Protein AF-A0A976JQA0-F1 (afdb_monomer_lite)

Sequence (255 aa):
MSTFRVNIDFEYELYDSSWSFEGATFRKMCQELEWLYLFMGEDGTSLSSDVNYSQMYLDFVSDISKKQIDKVLLSRNAIPWWGNSFNDEEKKWNSKLTSFEISSKLGLLPAGSRIINSSQELDQYFQEGMVLKPPFEFSGRGFKKSKDGKVDFPVILEPWENRTLDFGIRYDYQTKNLSIIENFNDRKGQFRGGRLRPDLLDDLDQNILQKIVEEYRLLGITDSLQLDCYQTQRGIRYLVEANHRKTMGDFIKYM

Structure (mmCIF, N/CA/C/O backbone):
data_AF-A0A976JQA0-F1
#
_entry.id   AF-A0A976JQA0-F1
#
loop_
_atom_site.group_PDB
_atom_site.id
_atom_site.type_symbol
_atom_site.label_atom_id
_atom_site.label_alt_id
_atom_site.label_comp_id
_atom_site.label_asym_id
_atom_site.label_entity_id
_atom_site.label_seq_id
_atom_site.pdbx_PDB_ins_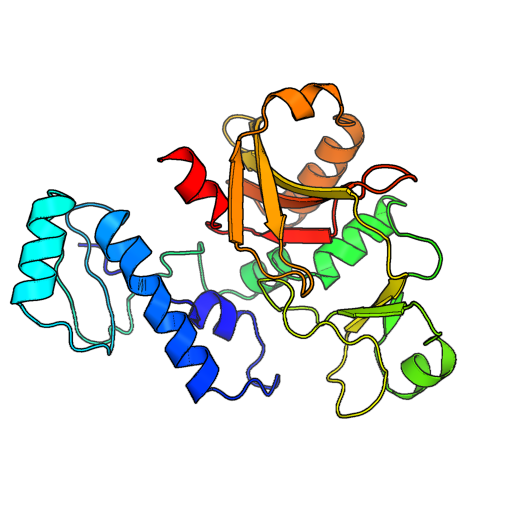code
_atom_site.Cartn_x
_atom_site.Cartn_y
_atom_site.Cartn_z
_atom_site.occupancy
_atom_site.B_iso_or_equiv
_atom_site.auth_seq_id
_atom_site.auth_comp_id
_atom_site.auth_asym_id
_atom_site.auth_atom_id
_atom_site.pdbx_PDB_model_num
ATOM 1 N N . MET A 1 1 ? 22.261 7.979 -19.615 1.00 64.62 1 MET A N 1
ATOM 2 C CA . MET A 1 1 ? 21.890 6.589 -19.292 1.00 64.62 1 MET A CA 1
ATOM 3 C C . MET A 1 1 ? 21.358 6.593 -17.875 1.00 64.62 1 MET A C 1
ATOM 5 O O . MET A 1 1 ? 22.056 7.096 -16.999 1.00 64.62 1 MET A O 1
ATOM 9 N N . SER A 1 2 ? 20.119 6.158 -17.663 1.00 74.25 2 SER A N 1
ATOM 10 C CA . SER A 1 2 ? 19.540 6.110 -16.319 1.00 74.25 2 SER A CA 1
ATOM 11 C C . SER A 1 2 ? 20.121 4.920 -15.564 1.00 74.25 2 SER A C 1
ATOM 13 O O . SER A 1 2 ? 20.163 3.803 -16.078 1.00 74.25 2 SER A O 1
ATOM 15 N N . THR A 1 3 ? 20.600 5.165 -14.349 1.00 77.25 3 THR A N 1
ATOM 16 C CA . THR A 1 3 ? 21.037 4.112 -13.433 1.00 77.25 3 THR A CA 1
ATOM 17 C C . THR A 1 3 ? 19.950 3.914 -12.397 1.00 77.25 3 THR A C 1
ATOM 19 O O . THR A 1 3 ? 19.646 4.822 -11.621 1.00 77.25 3 THR A O 1
ATOM 22 N N . PHE A 1 4 ? 19.381 2.722 -12.377 1.00 80.62 4 PHE A N 1
ATOM 23 C CA . PHE A 1 4 ? 18.391 2.337 -11.399 1.00 80.62 4 PHE A CA 1
ATOM 24 C C . PHE A 1 4 ? 19.051 1.598 -10.258 1.00 80.62 4 PHE A C 1
ATOM 26 O O . PHE A 1 4 ? 19.917 0.743 -10.439 1.00 80.62 4 PHE A O 1
ATOM 33 N N . ARG A 1 5 ? 18.587 1.892 -9.055 1.00 75.75 5 ARG A N 1
ATOM 34 C CA . ARG A 1 5 ? 18.758 0.980 -7.941 1.00 75.75 5 ARG A CA 1
ATOM 35 C C . ARG A 1 5 ? 17.450 0.236 -7.805 1.00 75.75 5 ARG A C 1
ATOM 37 O O . ARG A 1 5 ? 16.393 0.857 -7.650 1.00 75.75 5 ARG A O 1
ATOM 44 N N . VAL A 1 6 ? 17.510 -1.091 -7.825 1.00 69.38 6 VAL A N 1
ATOM 45 C CA . VAL A 1 6 ? 16.389 -1.919 -7.367 1.00 69.38 6 VAL A CA 1
ATOM 46 C C . VAL A 1 6 ? 16.411 -1.839 -5.858 1.00 69.38 6 VAL A C 1
ATOM 48 O O . VAL A 1 6 ? 16.849 -2.727 -5.139 1.00 69.38 6 VAL A O 1
ATOM 51 N N . ASN A 1 7 ? 16.045 -0.658 -5.385 1.00 59.22 7 ASN A N 1
ATOM 52 C CA . ASN A 1 7 ? 16.061 -0.350 -3.991 1.00 59.22 7 ASN A CA 1
ATOM 53 C C . ASN A 1 7 ? 14.775 -0.926 -3.431 1.00 59.22 7 ASN A C 1
ATOM 55 O O . ASN A 1 7 ? 13.726 -0.297 -3.514 1.00 59.22 7 ASN A O 1
ATOM 59 N N . ILE A 1 8 ? 14.855 -2.111 -2.841 1.00 53.78 8 ILE A N 1
ATOM 60 C CA . ILE A 1 8 ? 13.977 -2.389 -1.704 1.00 53.78 8 ILE A CA 1
ATOM 61 C C . ILE A 1 8 ? 14.544 -1.685 -0.457 1.00 53.78 8 ILE A C 1
ATOM 63 O O . ILE A 1 8 ? 13.875 -1.649 0.567 1.00 53.78 8 ILE A O 1
ATOM 67 N N . ASP A 1 9 ? 15.659 -0.931 -0.565 1.00 48.84 9 ASP A N 1
ATOM 68 C CA . ASP A 1 9 ? 15.820 0.209 0.337 1.00 48.84 9 ASP A CA 1
ATOM 69 C C . ASP A 1 9 ? 14.768 1.306 0.077 1.00 48.84 9 ASP A C 1
ATOM 71 O O . ASP A 1 9 ? 14.679 2.203 0.877 1.00 48.84 9 ASP A O 1
ATOM 75 N N . PHE A 1 10 ? 13.910 1.272 -0.956 1.00 59.44 10 PHE A N 1
ATOM 76 C CA . PHE A 1 10 ? 12.711 2.131 -0.943 1.00 59.44 10 PHE A CA 1
ATOM 77 C C . PHE A 1 10 ? 11.830 1.771 0.245 1.00 59.44 10 PHE A C 1
ATOM 79 O O . PHE A 1 10 ? 11.506 2.632 1.041 1.00 59.44 10 PHE A O 1
ATOM 86 N N . GLU A 1 11 ? 11.540 0.481 0.408 1.00 61.31 11 GLU A N 1
ATOM 87 C CA . GLU A 1 11 ? 10.914 -0.049 1.610 1.00 61.31 11 GLU A CA 1
ATOM 88 C C . GLU A 1 11 ? 11.777 0.326 2.824 1.00 61.31 11 GLU A C 1
ATOM 90 O O . GLU A 1 11 ? 11.282 1.072 3.652 1.00 61.31 11 GLU A O 1
ATOM 95 N N . TYR A 1 12 ? 13.069 -0.046 2.893 1.00 60.94 12 TYR A N 1
ATOM 96 C CA . TYR A 1 12 ? 13.967 0.325 4.015 1.00 60.94 12 TYR A CA 1
ATOM 97 C C . TYR A 1 12 ? 13.937 1.819 4.387 1.00 60.94 12 TYR A C 1
ATOM 99 O O . TYR A 1 12 ? 13.928 2.130 5.563 1.00 60.94 12 TYR A O 1
ATOM 107 N N . GLU A 1 13 ? 13.929 2.721 3.406 1.00 64.00 13 GLU A N 1
ATOM 108 C CA . GLU A 1 13 ? 13.916 4.178 3.570 1.00 64.00 13 GLU A CA 1
ATOM 109 C C . GLU A 1 13 ? 12.513 4.690 3.930 1.00 64.00 13 GLU A C 1
ATOM 111 O O . GLU A 1 13 ? 12.411 5.704 4.620 1.00 64.00 13 GLU A O 1
ATOM 116 N N . LEU A 1 14 ? 11.428 4.005 3.527 1.00 61.25 14 LEU A N 1
ATOM 117 C CA . LEU A 1 14 ? 10.089 4.229 4.092 1.00 61.25 14 LEU A CA 1
ATOM 118 C C . LEU A 1 14 ? 10.101 3.942 5.602 1.00 61.25 14 LEU A C 1
ATOM 120 O O . LEU A 1 14 ? 9.479 4.689 6.359 1.00 61.25 14 LEU A O 1
ATOM 124 N N . TYR A 1 15 ? 10.818 2.902 6.051 1.00 63.53 15 TYR A N 1
ATOM 125 C CA . TYR A 1 15 ? 11.023 2.660 7.479 1.00 63.53 15 TYR A CA 1
ATOM 126 C C . TYR A 1 15 ? 11.997 3.701 8.030 1.00 63.53 15 TYR A C 1
ATOM 128 O O . TYR A 1 15 ? 13.130 3.862 7.583 1.00 63.53 15 TYR A O 1
ATOM 136 N N . ASP A 1 16 ? 11.568 4.429 9.052 1.00 55.41 16 ASP A N 1
ATOM 137 C CA . ASP A 1 16 ? 12.525 5.166 9.859 1.00 55.41 16 ASP A CA 1
ATOM 138 C C . ASP A 1 16 ? 13.539 4.164 10.440 1.00 55.41 16 ASP A C 1
ATOM 140 O O . ASP A 1 16 ? 13.159 3.111 10.956 1.00 55.41 16 ASP A O 1
ATOM 144 N N . SER A 1 17 ? 14.829 4.490 10.346 1.00 49.84 17 SER A N 1
ATOM 145 C CA . SER A 1 17 ? 15.981 3.690 10.803 1.00 49.84 17 SER A CA 1
ATOM 146 C C . SER A 1 17 ? 15.892 3.176 12.255 1.00 49.84 17 SER A C 1
ATOM 148 O O . SER A 1 17 ? 16.697 2.346 12.680 1.00 49.84 17 SER A O 1
ATOM 150 N N . SER A 1 18 ? 14.914 3.673 13.016 1.00 48.53 18 SER A N 1
ATOM 151 C CA . SER A 1 18 ? 14.538 3.282 14.372 1.00 48.53 18 SER A CA 1
ATOM 152 C C . SER A 1 18 ? 13.760 1.955 14.464 1.00 48.53 18 SER A C 1
ATOM 154 O O . SER A 1 18 ? 13.749 1.334 15.532 1.00 48.53 18 SER A O 1
ATOM 156 N N . TRP A 1 19 ? 13.152 1.479 13.371 1.00 52.34 19 TRP A N 1
ATOM 157 C CA . TRP A 1 19 ? 12.408 0.217 13.335 1.00 52.34 19 TRP A CA 1
ATOM 158 C C . TRP A 1 19 ? 13.364 -0.963 13.137 1.00 52.34 19 TRP A C 1
ATOM 160 O O . TRP A 1 19 ? 13.968 -1.158 12.084 1.00 52.34 19 TRP A O 1
ATOM 170 N N . SER A 1 20 ? 13.530 -1.753 14.198 1.00 45.16 20 SER A N 1
ATOM 171 C CA . SER A 1 20 ? 14.551 -2.793 14.339 1.00 45.16 20 SER A CA 1
ATOM 172 C C . SER A 1 20 ? 14.237 -4.065 13.545 1.00 45.16 20 SER A C 1
ATOM 174 O O . SER A 1 20 ? 14.083 -5.140 14.129 1.00 45.16 20 SER A O 1
ATOM 176 N N . PHE A 1 21 ? 14.131 -3.973 12.222 1.00 51.44 21 PHE A N 1
ATOM 177 C CA . PHE A 1 21 ? 14.204 -5.164 11.386 1.00 51.44 21 PHE A CA 1
ATOM 178 C C . PHE A 1 21 ? 15.679 -5.531 11.200 1.00 51.44 21 PHE A C 1
ATOM 180 O O . PHE A 1 21 ? 16.494 -4.695 10.818 1.00 51.44 21 PHE A O 1
ATOM 187 N N . GLU A 1 22 ? 16.046 -6.774 11.517 1.00 54.72 22 GLU A N 1
ATOM 188 C CA . GLU A 1 22 ? 17.423 -7.272 11.431 1.00 54.72 22 GLU A CA 1
ATOM 189 C C . GLU A 1 22 ? 17.989 -7.060 10.013 1.00 54.72 22 GLU A C 1
ATOM 191 O O . GLU A 1 22 ? 17.672 -7.792 9.069 1.00 54.72 22 GLU A O 1
ATOM 196 N N . GLY A 1 23 ? 18.820 -6.023 9.860 1.00 58.22 23 GLY A N 1
ATOM 197 C CA . GLY A 1 23 ? 19.172 -5.442 8.560 1.00 58.22 23 GLY A CA 1
ATOM 198 C C . GLY A 1 23 ? 19.858 -6.393 7.575 1.00 58.22 23 GLY A C 1
ATOM 199 O O . GLY A 1 23 ? 19.794 -6.168 6.371 1.00 58.22 23 GLY A O 1
ATOM 200 N N . ALA A 1 24 ? 20.468 -7.486 8.043 1.00 61.12 24 ALA A N 1
ATOM 201 C CA . ALA A 1 24 ? 21.117 -8.467 7.173 1.00 61.12 24 ALA A CA 1
ATOM 202 C C . ALA A 1 24 ? 20.113 -9.403 6.473 1.00 61.12 24 ALA A C 1
ATOM 204 O O . ALA A 1 24 ? 20.192 -9.602 5.260 1.00 61.12 24 ALA A O 1
ATOM 205 N N . THR A 1 25 ? 19.145 -9.953 7.213 1.00 64.25 25 THR A N 1
ATOM 206 C CA . THR A 1 25 ? 18.116 -10.851 6.659 1.00 64.25 25 THR A CA 1
ATOM 207 C C . THR A 1 25 ? 17.189 -10.088 5.718 1.00 64.25 25 THR A C 1
ATOM 209 O O . THR A 1 25 ? 16.852 -10.588 4.645 1.00 64.25 25 THR A O 1
ATOM 212 N N . PHE A 1 26 ? 16.828 -8.855 6.092 1.00 63.06 26 PHE A N 1
ATOM 213 C CA . PHE A 1 26 ? 16.058 -7.946 5.246 1.00 63.06 26 PHE A CA 1
ATOM 214 C C . PHE A 1 26 ? 16.772 -7.680 3.922 1.00 63.06 26 PHE A C 1
ATOM 216 O O . PHE A 1 26 ? 16.237 -8.008 2.867 1.00 63.06 26 PHE A O 1
ATOM 223 N N . ARG A 1 27 ? 18.026 -7.209 3.979 1.00 64.25 27 ARG A N 1
ATOM 224 C CA . ARG A 1 27 ? 18.837 -6.913 2.791 1.00 64.25 27 ARG A CA 1
ATOM 225 C C . ARG A 1 27 ? 18.978 -8.113 1.854 1.00 64.25 27 ARG A C 1
ATOM 227 O O . ARG A 1 27 ? 18.904 -7.941 0.642 1.00 64.25 27 ARG A O 1
ATOM 234 N N . LYS A 1 28 ? 19.124 -9.328 2.391 1.00 69.38 28 LYS A N 1
ATOM 235 C CA . LYS A 1 28 ? 19.214 -10.543 1.571 1.00 69.38 28 LYS A CA 1
ATOM 236 C C . LYS A 1 28 ? 17.924 -10.818 0.788 1.00 69.38 28 LYS A C 1
ATOM 238 O O . LYS A 1 28 ? 17.988 -11.063 -0.410 1.00 69.38 28 LYS A O 1
ATOM 243 N N . MET A 1 29 ? 16.759 -10.733 1.432 1.00 66.62 29 MET A N 1
ATOM 244 C CA . MET A 1 29 ? 15.471 -10.895 0.735 1.00 66.62 29 MET A CA 1
ATOM 245 C C . MET A 1 29 ? 15.235 -9.787 -0.297 1.00 66.62 29 MET A C 1
ATOM 247 O O . MET A 1 29 ? 14.620 -10.021 -1.331 1.00 66.62 29 MET A O 1
ATOM 251 N N . CYS A 1 30 ? 15.734 -8.581 -0.025 1.00 64.69 30 CYS A N 1
ATOM 252 C CA . CYS A 1 30 ? 15.674 -7.460 -0.955 1.00 64.69 30 CYS A CA 1
ATOM 253 C C . CYS A 1 30 ? 16.477 -7.733 -2.237 1.00 64.69 30 CYS A C 1
ATOM 255 O O . CYS A 1 30 ? 15.980 -7.508 -3.339 1.00 64.69 30 CYS A O 1
ATOM 257 N N . GLN A 1 31 ? 17.692 -8.269 -2.096 1.00 69.88 31 GLN A N 1
ATOM 258 C CA . GLN A 1 31 ? 18.537 -8.674 -3.224 1.00 69.88 31 GLN A CA 1
ATOM 259 C C . GLN A 1 31 ? 17.896 -9.804 -4.048 1.00 69.88 31 GLN A C 1
ATOM 261 O O . GLN A 1 31 ? 18.022 -9.827 -5.270 1.00 69.88 31 GLN A O 1
ATOM 266 N N . GLU A 1 32 ? 17.139 -10.704 -3.410 1.00 73.44 32 GLU A N 1
ATOM 267 C CA . GLU A 1 32 ? 16.406 -11.785 -4.089 1.00 73.44 32 GLU A CA 1
ATOM 268 C C . GLU A 1 32 ? 15.304 -11.296 -5.044 1.00 73.44 32 GLU A C 1
ATOM 270 O O . GLU A 1 32 ? 14.736 -12.119 -5.751 1.00 73.44 32 GLU A O 1
ATOM 275 N N . LEU A 1 33 ? 14.990 -9.997 -5.109 1.00 78.38 33 LEU A N 1
ATOM 276 C CA . LEU A 1 33 ? 14.028 -9.434 -6.067 1.00 78.38 33 LEU A CA 1
ATOM 277 C C . LEU A 1 33 ? 14.685 -8.644 -7.207 1.00 78.38 33 LEU A C 1
ATOM 279 O O . LEU A 1 33 ? 13.986 -8.194 -8.114 1.00 78.38 33 LEU A O 1
ATOM 283 N N . GLU A 1 34 ? 16.015 -8.525 -7.231 1.00 82.50 34 GLU A N 1
ATOM 284 C CA . GLU A 1 34 ? 16.739 -7.880 -8.335 1.00 82.50 34 GLU A CA 1
ATOM 285 C C . GLU A 1 34 ? 16.515 -8.581 -9.680 1.00 82.50 34 GLU A C 1
ATOM 287 O O . GLU A 1 34 ? 16.541 -7.925 -10.722 1.00 82.50 34 GLU A O 1
ATOM 292 N N . TRP A 1 35 ? 16.212 -9.886 -9.680 1.00 82.69 35 TRP A N 1
ATOM 293 C CA . TRP A 1 35 ? 15.867 -10.598 -10.912 1.00 82.69 35 TRP A CA 1
ATOM 294 C C . TRP A 1 35 ? 14.662 -9.969 -11.622 1.00 82.69 35 TRP A C 1
ATOM 296 O O . TRP A 1 35 ? 14.656 -9.924 -12.846 1.00 82.69 35 TRP A O 1
ATOM 306 N N . LEU A 1 36 ? 13.683 -9.404 -10.902 1.00 84.62 36 LEU A N 1
ATOM 307 C CA . LEU A 1 36 ? 12.537 -8.740 -11.535 1.00 84.62 36 LEU A CA 1
ATOM 308 C C . LEU A 1 36 ? 12.995 -7.594 -12.441 1.00 84.62 36 LEU A C 1
ATOM 310 O O . LEU A 1 36 ? 12.506 -7.471 -13.558 1.00 84.62 36 LEU A O 1
ATOM 314 N N . TYR A 1 37 ? 13.966 -6.795 -12.000 1.00 85.69 37 TYR A N 1
ATOM 315 C CA . TYR A 1 37 ? 14.557 -5.744 -12.830 1.00 85.69 37 TYR A CA 1
ATOM 316 C C . TYR A 1 37 ? 15.372 -6.314 -13.977 1.00 85.69 37 TYR A C 1
ATOM 318 O O . TYR A 1 37 ? 15.280 -5.831 -15.097 1.00 85.69 37 TYR A O 1
ATOM 326 N N . LEU A 1 38 ? 16.146 -7.361 -13.715 1.00 85.12 38 LEU A N 1
ATOM 327 C CA . LEU A 1 38 ? 16.941 -8.001 -14.752 1.00 85.12 38 LEU A CA 1
ATOM 328 C C . LEU A 1 38 ? 16.059 -8.521 -15.905 1.00 85.12 38 LEU A C 1
ATOM 330 O O . LEU A 1 38 ? 16.441 -8.417 -17.060 1.00 85.12 38 LEU A O 1
ATOM 334 N N . PHE A 1 39 ? 14.847 -9.006 -15.635 1.00 84.31 39 PHE A N 1
ATOM 335 C CA . PHE A 1 39 ? 13.935 -9.440 -16.701 1.00 84.31 39 PHE A CA 1
ATOM 336 C C . PHE A 1 39 ? 13.032 -8.312 -17.234 1.00 84.31 39 PHE A C 1
ATOM 338 O O . PHE A 1 39 ? 12.784 -8.219 -18.440 1.00 84.31 39 PHE A O 1
ATOM 345 N N . MET A 1 40 ? 12.539 -7.428 -16.366 1.00 82.69 40 MET A N 1
ATOM 346 C CA . MET A 1 40 ? 11.460 -6.477 -16.687 1.00 82.69 40 MET A CA 1
ATOM 347 C C . MET A 1 40 ? 11.876 -5.007 -16.670 1.00 82.69 40 MET A C 1
ATOM 349 O O . MET A 1 40 ? 11.073 -4.148 -17.018 1.00 82.69 40 MET A O 1
ATOM 353 N N . GLY A 1 41 ? 13.123 -4.706 -16.321 1.00 81.44 41 GLY A N 1
ATOM 354 C CA . GLY A 1 41 ? 13.700 -3.369 -16.404 1.00 81.44 41 GLY A CA 1
ATOM 355 C C . GLY A 1 41 ? 13.710 -2.830 -17.834 1.00 81.44 41 GLY A C 1
ATOM 356 O O . GLY A 1 41 ? 13.550 -3.569 -18.807 1.00 81.44 41 GLY A O 1
ATOM 357 N N . GLU A 1 42 ? 13.867 -1.521 -17.959 1.00 82.69 42 GLU A N 1
ATOM 358 C CA . GLU A 1 42 ? 13.916 -0.843 -19.254 1.00 82.69 42 GLU A CA 1
ATOM 359 C C . GLU A 1 42 ? 15.241 -1.140 -19.973 1.00 82.69 42 GLU A C 1
ATOM 361 O O . GLU A 1 42 ? 16.295 -1.230 -19.338 1.00 82.69 42 GLU A O 1
ATOM 366 N N . ASP A 1 43 ? 15.196 -1.301 -21.297 1.00 80.75 43 ASP A N 1
ATOM 367 C CA . ASP A 1 43 ? 16.398 -1.542 -22.104 1.00 80.75 43 ASP A CA 1
ATOM 368 C C . ASP A 1 43 ? 17.334 -0.321 -22.096 1.00 80.75 43 ASP A C 1
ATOM 370 O O . ASP A 1 43 ? 16.885 0.826 -22.036 1.00 80.75 43 ASP A O 1
ATOM 374 N N . GLY A 1 44 ? 18.647 -0.560 -22.132 1.00 75.69 44 GLY A N 1
ATOM 375 C CA . GLY A 1 44 ? 19.654 0.506 -22.062 1.00 75.69 44 GLY A CA 1
ATOM 376 C C . GLY A 1 44 ? 19.746 1.199 -20.696 1.00 75.69 44 GLY A C 1
ATOM 377 O O . GLY A 1 44 ? 20.198 2.346 -20.604 1.00 75.69 44 GLY A O 1
ATOM 378 N N . THR A 1 45 ? 19.312 0.525 -19.629 1.00 81.19 45 THR A N 1
ATOM 379 C CA . THR A 1 45 ? 19.389 1.026 -18.251 1.00 81.19 45 THR A CA 1
ATOM 380 C C . THR A 1 45 ? 20.312 0.153 -17.409 1.00 81.19 45 THR A C 1
ATOM 382 O O . THR A 1 45 ? 20.592 -0.991 -17.766 1.00 81.19 45 THR A O 1
ATOM 385 N N . SER A 1 46 ? 20.849 0.708 -16.318 1.00 85.38 46 SER A N 1
ATOM 386 C CA . SER A 1 46 ? 21.847 0.002 -15.505 1.00 85.38 46 SER A CA 1
ATOM 387 C C . SER A 1 46 ? 21.363 -0.315 -14.098 1.00 85.38 46 SER A C 1
ATOM 389 O O . SER A 1 46 ? 20.827 0.566 -13.424 1.00 85.38 46 SER A O 1
ATOM 391 N N . LEU A 1 47 ? 21.662 -1.526 -13.618 1.00 85.88 47 LEU A N 1
ATOM 392 C CA . LEU A 1 47 ? 21.437 -1.925 -12.227 1.00 85.88 47 LEU A CA 1
ATOM 393 C C . LEU A 1 47 ? 22.606 -1.480 -11.343 1.00 85.88 47 LEU A C 1
ATOM 395 O O . LEU A 1 47 ? 23.740 -1.924 -11.527 1.00 85.88 47 LEU A O 1
ATOM 399 N N . SER A 1 48 ? 22.324 -0.665 -10.331 1.00 85.19 48 SER A N 1
ATOM 400 C CA . SER A 1 48 ? 23.250 -0.385 -9.236 1.00 85.19 48 SER A CA 1
ATOM 401 C C . SER A 1 48 ? 23.044 -1.385 -8.099 1.00 85.19 48 SER A C 1
ATOM 403 O O . SER A 1 48 ? 22.029 -1.332 -7.406 1.00 85.19 48 SER A O 1
ATOM 405 N N . SER A 1 49 ? 23.996 -2.301 -7.908 1.00 81.31 49 SER A N 1
ATOM 406 C CA . SER A 1 49 ? 23.905 -3.368 -6.898 1.00 81.31 49 SER A CA 1
ATOM 407 C C . SER A 1 49 ? 25.281 -3.773 -6.357 1.00 81.31 49 SER A C 1
ATOM 409 O O . SER A 1 49 ? 26.293 -3.727 -7.068 1.00 81.31 49 SER A O 1
ATOM 411 N N . ASP A 1 50 ? 25.328 -4.192 -5.092 1.00 77.38 50 ASP A N 1
ATOM 412 C CA . ASP A 1 50 ? 26.498 -4.811 -4.462 1.00 77.38 50 ASP A CA 1
ATOM 413 C C . ASP A 1 50 ? 26.616 -6.318 -4.763 1.00 77.38 50 ASP A C 1
ATOM 415 O O . ASP A 1 50 ? 27.682 -6.900 -4.558 1.00 77.38 50 ASP A O 1
ATOM 419 N N . VAL A 1 51 ? 25.583 -6.942 -5.340 1.00 80.00 51 VAL A N 1
ATOM 420 C CA . VAL A 1 51 ? 25.557 -8.373 -5.681 1.00 80.00 51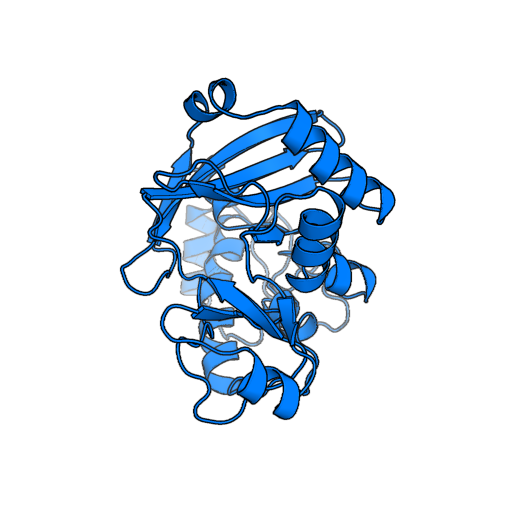 VAL A CA 1
ATOM 421 C C . VAL A 1 51 ? 26.480 -8.674 -6.856 1.00 80.00 51 VAL A C 1
ATOM 423 O O . VAL A 1 51 ? 26.273 -8.192 -7.969 1.00 80.00 51 VAL A O 1
ATOM 426 N N . ASN A 1 52 ? 27.511 -9.493 -6.657 1.00 81.62 52 ASN A N 1
ATOM 427 C CA . ASN A 1 52 ? 28.455 -9.850 -7.717 1.00 81.62 52 ASN A CA 1
ATOM 428 C C . ASN A 1 52 ? 27.916 -10.965 -8.639 1.00 81.62 52 ASN A C 1
ATOM 430 O O . ASN A 1 52 ? 28.267 -12.133 -8.481 1.00 81.62 52 ASN A O 1
ATOM 434 N N . TYR A 1 53 ? 27.051 -10.609 -9.591 1.00 83.94 53 TYR A N 1
ATOM 435 C CA . TYR A 1 53 ? 26.567 -11.535 -10.619 1.00 83.94 53 TYR A CA 1
ATOM 436 C C . TYR A 1 53 ? 27.693 -12.007 -11.547 1.00 83.94 53 TYR A C 1
ATOM 438 O O . TYR A 1 53 ? 28.514 -11.214 -12.001 1.00 83.94 53 TYR A O 1
ATOM 446 N N . SER A 1 54 ? 27.709 -13.303 -11.866 1.00 87.94 54 SER A N 1
ATOM 447 C CA . SER A 1 54 ? 28.638 -13.847 -12.864 1.00 87.94 54 SER A CA 1
ATOM 448 C C . SER A 1 54 ? 28.292 -13.358 -14.275 1.00 87.94 54 SER A C 1
ATOM 450 O O . SER A 1 54 ? 27.109 -13.241 -14.596 1.00 87.94 54 SER A O 1
ATOM 452 N N . GLN A 1 55 ? 29.299 -13.173 -15.136 1.00 87.12 55 GLN A N 1
ATOM 453 C CA . GLN A 1 55 ? 29.078 -12.798 -16.540 1.00 87.12 55 GLN A CA 1
ATOM 454 C C . GLN A 1 55 ? 28.159 -13.795 -17.258 1.00 87.12 55 GLN A C 1
ATOM 456 O O . GLN A 1 55 ? 27.207 -13.384 -17.901 1.00 87.12 55 GLN A O 1
ATOM 461 N N . MET A 1 56 ? 28.353 -15.100 -17.031 1.00 90.44 56 MET A N 1
ATOM 462 C CA . MET A 1 56 ? 27.497 -16.158 -17.584 1.00 90.44 56 MET A CA 1
ATOM 463 C C . MET A 1 56 ? 26.007 -15.957 -17.255 1.00 90.44 56 MET A C 1
ATOM 465 O O . MET A 1 56 ? 25.150 -16.199 -18.098 1.00 90.44 56 MET A O 1
ATOM 469 N N . TYR A 1 57 ? 25.687 -15.521 -16.033 1.00 88.50 57 TYR A N 1
ATOM 470 C CA . TYR A 1 57 ? 24.307 -15.233 -15.638 1.00 88.50 57 TYR A CA 1
ATOM 471 C C . TYR A 1 57 ? 23.766 -13.979 -16.333 1.00 88.50 57 TYR A C 1
ATOM 473 O O . TYR A 1 57 ? 22.635 -13.992 -16.806 1.00 88.50 57 TYR A O 1
ATOM 481 N N . LEU A 1 58 ? 24.568 -12.915 -16.429 1.00 85.56 58 LEU A N 1
ATOM 482 C CA . LEU A 1 58 ? 24.167 -11.689 -17.125 1.00 85.56 58 LEU A CA 1
ATOM 483 C C . LEU A 1 58 ? 23.960 -11.932 -18.625 1.00 85.56 58 LEU A C 1
ATOM 485 O O . LEU A 1 58 ? 22.976 -11.449 -19.181 1.00 85.56 58 LEU A O 1
ATOM 489 N N . ASP A 1 59 ? 24.824 -12.731 -19.254 1.00 87.69 59 ASP A N 1
ATOM 490 C CA . ASP A 1 59 ? 24.697 -13.139 -20.655 1.00 87.69 59 ASP A CA 1
ATOM 491 C C . ASP A 1 59 ? 23.416 -13.958 -20.865 1.00 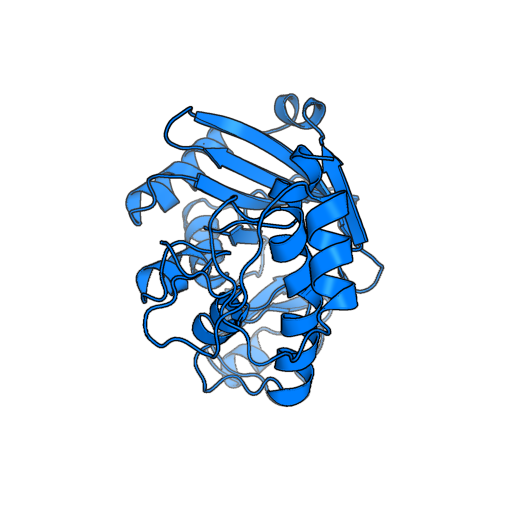87.69 59 ASP A C 1
ATOM 493 O O . ASP A 1 59 ? 22.653 -13.694 -21.791 1.00 87.69 59 ASP A O 1
ATOM 497 N N . PHE A 1 60 ? 23.133 -14.908 -19.966 1.00 89.75 60 PHE A N 1
ATOM 498 C CA . PHE A 1 60 ? 21.905 -15.706 -19.985 1.00 89.75 60 PHE A CA 1
ATOM 499 C C . PHE A 1 60 ? 20.640 -14.843 -19.863 1.00 89.75 60 PHE A C 1
ATOM 501 O O . PHE A 1 60 ? 19.704 -14.995 -20.647 1.00 89.75 60 PHE A O 1
ATOM 508 N N . VAL A 1 61 ? 20.604 -13.914 -18.902 1.00 87.31 61 VAL A N 1
ATOM 509 C CA . VAL A 1 61 ? 19.476 -12.987 -18.739 1.00 87.31 61 VAL A CA 1
ATOM 510 C C . VAL A 1 61 ? 19.342 -12.083 -19.963 1.00 87.31 61 VAL A C 1
ATOM 512 O O . VAL A 1 61 ? 18.225 -11.878 -20.432 1.00 87.31 61 VAL A O 1
ATOM 515 N N . SER A 1 62 ? 20.446 -11.559 -20.498 1.00 86.31 62 SER A N 1
ATOM 516 C CA . SER A 1 62 ? 20.429 -10.702 -21.691 1.00 86.31 62 SER A CA 1
ATOM 517 C C . SER A 1 62 ? 19.891 -11.462 -22.905 1.00 86.31 62 SER A C 1
ATOM 519 O O . SER A 1 62 ? 19.083 -10.926 -23.660 1.00 86.31 62 SER A O 1
ATOM 521 N N . ASP A 1 63 ? 20.247 -12.742 -23.056 1.00 88.94 63 ASP A N 1
ATOM 522 C CA . ASP A 1 63 ? 19.718 -13.587 -24.127 1.00 88.94 63 ASP A CA 1
ATOM 523 C C . ASP A 1 63 ? 18.218 -13.876 -23.967 1.00 88.94 63 ASP A C 1
ATOM 525 O O . ASP A 1 63 ? 17.482 -13.818 -24.950 1.00 88.94 63 ASP A O 1
ATOM 529 N N . ILE A 1 64 ? 17.721 -14.135 -22.754 1.00 89.00 64 ILE A N 1
ATOM 530 C CA . ILE A 1 64 ? 16.286 -14.399 -22.544 1.00 89.00 64 ILE A CA 1
ATOM 531 C C . ILE A 1 64 ? 15.452 -13.122 -22.636 1.00 89.00 64 ILE A C 1
ATOM 533 O O . ILE A 1 64 ? 14.408 -13.110 -23.286 1.00 89.00 64 ILE A O 1
ATOM 537 N N . SER A 1 65 ? 15.895 -12.050 -21.983 1.00 84.94 65 SER A N 1
ATOM 538 C CA . SER A 1 65 ? 15.172 -10.774 -21.945 1.00 84.94 65 SER A CA 1
ATOM 539 C C . SER A 1 65 ? 15.307 -9.974 -23.242 1.00 84.94 65 SER A C 1
ATOM 541 O O . SER A 1 65 ? 14.517 -9.059 -23.465 1.00 84.94 65 SER A O 1
ATOM 543 N N . LYS A 1 66 ? 16.290 -10.320 -24.090 1.00 85.81 66 LYS A N 1
ATOM 544 C CA . LYS A 1 66 ? 16.691 -9.582 -25.299 1.00 85.81 66 LYS A CA 1
ATOM 545 C C . LYS A 1 66 ? 17.062 -8.119 -25.018 1.00 85.81 66 LYS A C 1
ATOM 547 O O . LYS A 1 66 ? 16.920 -7.277 -25.899 1.00 85.81 66 LYS A O 1
ATOM 552 N N . LYS A 1 67 ? 17.538 -7.829 -23.804 1.00 83.00 67 LYS A N 1
ATOM 553 C CA . LYS A 1 67 ? 17.961 -6.496 -23.350 1.00 83.00 67 LYS A CA 1
ATOM 554 C C . LYS A 1 67 ? 19.452 -6.479 -23.082 1.00 83.00 67 LYS A C 1
ATOM 556 O O . LYS A 1 67 ? 20.014 -7.484 -22.644 1.00 83.00 67 LYS A O 1
ATOM 561 N N . GLN A 1 68 ? 20.076 -5.324 -23.284 1.00 77.69 68 GLN A N 1
ATOM 562 C CA . GLN A 1 68 ? 21.425 -5.106 -22.782 1.00 77.69 68 GLN A CA 1
ATOM 563 C C . GLN A 1 68 ? 21.335 -4.622 -21.336 1.00 77.69 68 GLN A C 1
ATOM 565 O O . GLN A 1 68 ? 20.819 -3.538 -21.063 1.00 77.69 68 GLN A O 1
ATOM 570 N N . ILE A 1 69 ? 21.841 -5.432 -20.410 1.00 71.75 69 ILE A N 1
ATOM 571 C CA . ILE A 1 69 ? 21.813 -5.120 -18.984 1.00 71.75 69 ILE A CA 1
ATOM 572 C C . ILE A 1 69 ? 23.237 -4.891 -18.512 1.00 71.75 69 ILE A C 1
ATOM 574 O O . ILE A 1 69 ? 24.010 -5.832 -18.325 1.00 71.75 69 ILE A O 1
ATOM 578 N N . ASP A 1 70 ? 23.552 -3.629 -18.248 1.00 71.62 70 ASP A N 1
ATOM 579 C CA . ASP A 1 70 ? 24.825 -3.262 -17.651 1.00 71.62 70 ASP A CA 1
ATOM 580 C C . ASP A 1 70 ? 24.665 -3.140 -16.134 1.00 71.62 70 ASP A C 1
ATOM 582 O O . ASP A 1 70 ? 23.765 -2.472 -15.616 1.00 71.62 70 ASP A O 1
ATOM 586 N N . LYS A 1 71 ? 25.566 -3.772 -15.385 1.00 71.38 71 LYS A N 1
ATOM 587 C CA . LYS A 1 71 ? 25.660 -3.569 -13.941 1.00 71.38 71 LYS A CA 1
ATOM 588 C C . LYS A 1 71 ? 26.697 -2.489 -13.649 1.00 71.38 71 LYS A C 1
ATOM 590 O O . LYS A 1 71 ? 27.816 -2.543 -14.152 1.00 71.38 71 LYS A O 1
ATOM 595 N N . VAL A 1 72 ? 26.368 -1.575 -12.742 1.00 67.38 72 VAL A N 1
ATOM 596 C CA . VAL A 1 72 ? 27.339 -0.654 -12.142 1.00 67.38 72 VAL A CA 1
ATOM 597 C C . VAL A 1 72 ? 27.491 -0.930 -10.649 1.00 67.38 72 VAL A C 1
ATOM 599 O O . VAL A 1 72 ? 26.566 -1.394 -9.977 1.00 67.38 72 VAL A O 1
ATOM 602 N N . LEU A 1 73 ? 28.679 -0.643 -10.109 1.00 70.88 73 LEU A N 1
ATOM 603 C CA . LEU A 1 73 ? 28.883 -0.607 -8.660 1.00 70.88 73 LEU A CA 1
ATOM 604 C C . LEU A 1 73 ? 27.915 0.397 -8.014 1.00 70.88 73 LEU A C 1
ATOM 606 O O . LEU A 1 73 ? 27.343 1.255 -8.693 1.00 70.88 73 LEU A O 1
ATOM 610 N N . LEU A 1 74 ? 27.723 0.279 -6.697 1.00 71.25 74 LEU A N 1
ATOM 611 C CA . LEU A 1 74 ? 26.838 1.161 -5.932 1.00 71.25 74 LEU A CA 1
ATOM 612 C C . LEU A 1 74 ? 27.068 2.637 -6.299 1.00 71.25 74 LEU A C 1
ATOM 614 O O . LEU A 1 74 ? 28.138 3.199 -6.059 1.00 71.25 74 LEU A O 1
ATOM 618 N N . SER A 1 75 ? 26.046 3.250 -6.891 1.00 73.50 75 SER A N 1
ATOM 619 C CA . SER A 1 75 ? 26.049 4.622 -7.380 1.00 73.50 75 SER A CA 1
ATOM 620 C C . SER A 1 75 ? 25.210 5.482 -6.449 1.00 73.50 75 SER A C 1
ATOM 622 O O . SER A 1 75 ? 24.068 5.149 -6.140 1.00 73.50 75 SER A O 1
ATOM 624 N N . ARG A 1 76 ? 25.764 6.624 -6.030 1.00 68.75 76 ARG A N 1
ATOM 625 C CA . ARG A 1 76 ? 25.047 7.602 -5.195 1.00 68.75 76 ARG A CA 1
ATOM 626 C C . ARG A 1 76 ? 23.939 8.343 -5.948 1.00 68.75 76 ARG A C 1
ATOM 628 O O . ARG A 1 76 ? 23.069 8.913 -5.309 1.00 68.75 76 ARG A O 1
ATOM 635 N N . ASN A 1 77 ? 23.972 8.323 -7.281 1.00 76.62 77 ASN A N 1
ATOM 636 C CA . ASN A 1 77 ? 23.023 9.038 -8.139 1.00 76.62 77 ASN A CA 1
ATOM 637 C C . ASN A 1 77 ? 21.931 8.119 -8.711 1.00 76.62 77 ASN A C 1
ATOM 639 O O . ASN A 1 77 ? 21.222 8.514 -9.633 1.00 76.62 77 ASN A O 1
ATOM 643 N N . ALA A 1 78 ? 21.840 6.875 -8.238 1.00 80.12 78 ALA A N 1
ATOM 644 C CA . ALA A 1 78 ? 20.833 5.943 -8.719 1.00 80.12 78 ALA A CA 1
ATOM 645 C C . ALA A 1 78 ? 19.439 6.316 -8.186 1.00 80.12 78 ALA A C 1
ATOM 647 O O . ALA A 1 78 ? 19.285 6.646 -7.010 1.00 80.12 78 ALA A O 1
ATOM 648 N N . ILE A 1 79 ? 18.427 6.231 -9.047 1.00 83.12 79 ILE A N 1
ATOM 649 C CA . ILE A 1 79 ? 17.021 6.499 -8.701 1.00 83.12 79 ILE A CA 1
ATOM 650 C C . ILE A 1 79 ? 16.290 5.196 -8.323 1.00 83.12 79 ILE A C 1
ATOM 652 O O . ILE A 1 79 ? 16.710 4.120 -8.776 1.00 83.12 79 ILE A O 1
ATOM 656 N N . PRO A 1 80 ? 15.227 5.244 -7.491 1.00 81.62 80 PRO A N 1
ATOM 657 C CA . PRO A 1 80 ? 14.463 4.048 -7.152 1.00 81.62 80 PRO A CA 1
ATOM 658 C C . PRO A 1 80 ? 13.778 3.485 -8.397 1.00 81.62 80 PRO A C 1
ATOM 660 O O . PRO A 1 80 ? 13.128 4.208 -9.141 1.00 81.62 80 PRO A O 1
ATOM 663 N N . TRP A 1 81 ? 13.897 2.176 -8.618 1.00 84.38 81 TRP A N 1
ATOM 664 C CA . TRP A 1 81 ? 13.136 1.519 -9.683 1.00 84.38 81 TRP A CA 1
ATOM 665 C C . TRP A 1 81 ? 11.678 1.246 -9.289 1.00 84.38 81 TRP A C 1
ATOM 667 O O . TRP A 1 81 ? 10.777 1.336 -10.124 1.00 84.38 81 TRP A O 1
ATOM 677 N N . TRP A 1 82 ? 11.440 0.908 -8.016 1.00 82.88 82 TRP A N 1
ATOM 678 C CA . TRP A 1 82 ? 10.114 0.544 -7.509 1.00 82.88 82 TRP A CA 1
ATOM 679 C C . TRP A 1 82 ? 9.196 1.753 -7.316 1.00 82.88 82 TRP A C 1
ATOM 681 O O . TRP A 1 82 ? 8.046 1.695 -7.737 1.00 82.88 82 TRP A O 1
ATOM 691 N N . GLY A 1 83 ? 9.684 2.827 -6.697 1.00 83.31 83 GLY A N 1
ATOM 692 C CA . GLY A 1 83 ? 8.916 4.050 -6.433 1.00 83.31 83 GLY A CA 1
ATOM 693 C C . GLY A 1 83 ? 9.428 5.256 -7.214 1.00 83.31 83 GLY A C 1
ATOM 694 O O . GLY A 1 83 ? 10.317 5.123 -8.052 1.00 83.31 83 GLY A O 1
ATOM 695 N N . ASN A 1 84 ? 8.871 6.429 -6.917 1.00 80.75 84 ASN A N 1
ATOM 696 C CA . ASN A 1 84 ? 9.160 7.661 -7.654 1.00 80.75 84 ASN A CA 1
ATOM 697 C C . ASN A 1 84 ? 10.300 8.486 -7.032 1.00 80.75 84 ASN A C 1
ATOM 699 O O . ASN A 1 84 ? 11.070 9.123 -7.751 1.00 80.75 84 ASN A O 1
ATOM 703 N N . SER A 1 85 ? 10.444 8.476 -5.703 1.00 80.38 85 SER A N 1
ATOM 704 C CA . SER A 1 85 ? 11.502 9.208 -4.991 1.00 80.38 85 SER A CA 1
ATOM 705 C C . SER A 1 85 ? 11.815 8.590 -3.617 1.00 80.38 85 SER A C 1
ATOM 707 O O . SER A 1 85 ? 11.274 7.546 -3.277 1.00 80.38 85 SER A O 1
ATOM 709 N N . PHE A 1 86 ? 12.697 9.211 -2.826 1.00 73.31 86 PHE A N 1
ATOM 710 C CA . PHE A 1 86 ? 12.949 8.848 -1.418 1.00 73.31 86 PHE A CA 1
ATOM 711 C C . PHE A 1 86 ? 12.544 9.975 -0.447 1.00 73.31 86 PHE A C 1
ATOM 713 O O . PHE A 1 86 ? 13.128 10.109 0.626 1.00 73.31 86 PHE A O 1
ATOM 720 N N . ASN A 1 87 ? 11.612 10.849 -0.841 1.00 82.62 87 ASN A N 1
ATOM 721 C CA . ASN A 1 87 ? 11.222 12.001 -0.026 1.00 82.62 87 ASN A CA 1
ATOM 722 C C . ASN A 1 87 ? 10.178 11.635 1.053 1.00 82.62 87 ASN A C 1
ATOM 724 O O . ASN A 1 87 ? 9.579 10.560 1.034 1.00 82.62 87 ASN A O 1
ATOM 728 N N . ASP A 1 88 ? 9.942 12.544 2.001 1.00 84.25 88 ASP A N 1
ATOM 729 C CA . ASP A 1 88 ? 8.978 12.324 3.090 1.00 84.25 88 ASP A CA 1
ATOM 730 C C . ASP A 1 88 ? 7.521 12.232 2.605 1.00 84.25 88 ASP A C 1
ATOM 732 O O . ASP A 1 88 ? 6.687 11.601 3.258 1.00 84.25 88 ASP A O 1
ATOM 736 N N . GLU A 1 89 ? 7.200 12.830 1.455 1.00 89.50 89 GLU A N 1
ATOM 737 C CA . GLU A 1 89 ? 5.871 12.718 0.844 1.00 89.50 89 GLU A CA 1
ATOM 738 C C . GLU A 1 89 ? 5.593 11.277 0.422 1.00 89.50 89 GLU A C 1
ATOM 740 O O . GLU A 1 89 ? 4.544 10.727 0.742 1.00 89.50 89 GLU A O 1
ATOM 745 N N . GLU A 1 90 ? 6.576 10.627 -0.192 1.00 87.12 90 GLU A N 1
ATOM 746 C CA . GLU A 1 90 ? 6.515 9.230 -0.587 1.00 87.12 90 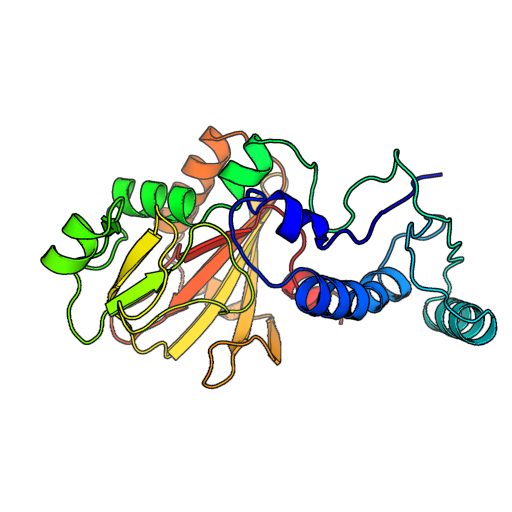GLU A CA 1
ATOM 747 C C . GLU A 1 90 ? 6.339 8.308 0.630 1.00 87.12 90 GLU A C 1
ATOM 749 O O . GLU A 1 90 ? 5.528 7.376 0.594 1.00 87.12 90 GLU A O 1
ATOM 754 N N . LYS A 1 91 ? 7.010 8.623 1.751 1.00 86.62 91 LYS A N 1
ATOM 755 C CA . LYS A 1 91 ? 6.783 7.940 3.038 1.00 86.62 91 LYS A CA 1
ATOM 756 C C . LYS A 1 91 ? 5.347 8.087 3.503 1.00 86.62 91 LYS A C 1
ATOM 758 O O . LYS A 1 91 ? 4.698 7.104 3.852 1.00 86.62 91 LYS A O 1
ATOM 763 N N . LYS A 1 92 ? 4.824 9.308 3.472 1.00 91.00 92 LYS A N 1
ATOM 764 C CA . LYS A 1 92 ? 3.442 9.591 3.854 1.00 91.00 92 LYS A CA 1
ATOM 765 C C . LYS A 1 92 ? 2.450 8.829 2.970 1.00 91.00 92 LYS A C 1
ATOM 767 O O . LYS A 1 92 ? 1.566 8.156 3.490 1.00 91.00 92 LYS A O 1
ATOM 772 N N . TRP A 1 93 ? 2.608 8.877 1.650 1.00 92.25 93 TRP A N 1
ATOM 773 C CA . TRP A 1 93 ? 1.681 8.254 0.701 1.00 92.25 93 TRP A CA 1
ATOM 774 C C . TRP A 1 93 ? 1.598 6.730 0.837 1.00 92.25 93 TRP A C 1
ATOM 776 O O . TRP A 1 93 ? 0.508 6.175 0.709 1.00 92.25 93 TRP A O 1
ATOM 786 N N . ASN A 1 94 ? 2.713 6.067 1.155 1.00 91.62 94 ASN A N 1
ATOM 787 C CA . ASN A 1 94 ? 2.773 4.613 1.342 1.00 91.62 94 ASN A CA 1
ATOM 788 C C . ASN A 1 94 ? 2.518 4.168 2.802 1.00 91.62 94 ASN A C 1
ATOM 790 O O . ASN A 1 94 ? 2.630 2.984 3.121 1.00 91.62 94 ASN A O 1
ATOM 794 N N . SER A 1 95 ? 2.185 5.087 3.716 1.00 91.81 95 SER A N 1
ATOM 795 C CA . SER A 1 95 ? 1.940 4.750 5.121 1.00 91.81 95 SER A CA 1
ATOM 796 C C . SER A 1 95 ? 0.549 4.145 5.339 1.00 91.81 95 SER A C 1
ATOM 798 O O . SER A 1 95 ? -0.484 4.699 4.934 1.00 91.81 95 SER A O 1
ATOM 800 N N . LYS A 1 96 ? 0.486 3.049 6.105 1.00 93.56 96 LYS A N 1
ATOM 801 C CA . LYS A 1 96 ? -0.786 2.501 6.600 1.00 93.56 96 LYS A CA 1
ATOM 802 C C . LYS A 1 96 ? -1.509 3.483 7.517 1.00 93.56 96 LYS A C 1
ATOM 804 O O . LYS A 1 96 ? -2.733 3.450 7.563 1.00 93.56 96 LYS A O 1
ATOM 809 N N . LEU A 1 97 ? -0.792 4.373 8.214 1.00 95.12 97 LEU A N 1
ATOM 810 C CA . LEU A 1 97 ? -1.422 5.415 9.034 1.00 95.12 97 LEU A CA 1
ATOM 811 C C . LEU A 1 97 ? -2.201 6.399 8.166 1.00 95.12 97 LEU A C 1
ATOM 813 O O . LEU A 1 97 ? -3.353 6.684 8.465 1.00 95.12 97 LEU A O 1
ATOM 817 N N . THR A 1 98 ? -1.632 6.839 7.044 1.00 96.81 98 THR A N 1
ATOM 818 C CA . THR A 1 98 ? -2.345 7.701 6.089 1.00 96.81 98 THR A CA 1
ATOM 819 C C . THR A 1 98 ? -3.566 6.991 5.506 1.00 96.81 98 THR A C 1
ATOM 821 O O . THR A 1 98 ? -4.655 7.560 5.457 1.00 96.81 98 THR A O 1
ATOM 824 N N . SER A 1 99 ? -3.428 5.707 5.166 1.00 97.62 99 SER A N 1
ATOM 825 C CA . SER A 1 99 ? -4.553 4.875 4.709 1.00 97.62 99 SER A CA 1
ATOM 826 C C . SER A 1 99 ? -5.654 4.754 5.777 1.00 97.62 99 SER A C 1
ATOM 828 O O . SER A 1 99 ? -6.853 4.797 5.479 1.00 97.62 99 SER A O 1
ATOM 830 N N . PHE A 1 100 ? -5.253 4.633 7.044 1.00 97.81 100 PHE A N 1
ATOM 831 C CA . PHE A 1 100 ? -6.141 4.570 8.198 1.00 97.81 100 PHE A CA 1
ATOM 832 C C . PHE A 1 100 ? -6.873 5.894 8.435 1.00 97.81 100 PHE A C 1
ATOM 834 O O . PHE A 1 100 ? -8.086 5.892 8.631 1.00 97.81 100 PHE A O 1
ATOM 841 N N . GLU A 1 101 ? -6.167 7.021 8.388 1.00 98.06 101 GLU A N 1
ATOM 842 C CA . GLU A 1 101 ? -6.728 8.365 8.552 1.00 98.06 101 GLU A CA 1
ATOM 843 C C . GLU A 1 101 ? -7.765 8.675 7.468 1.00 98.06 101 GLU A C 1
ATOM 845 O O . GLU A 1 101 ? -8.875 9.109 7.786 1.00 98.06 101 GLU A O 1
ATOM 850 N N . ILE A 1 102 ? -7.450 8.369 6.204 1.00 98.44 102 ILE A N 1
ATOM 851 C CA . ILE A 1 102 ? -8.389 8.499 5.081 1.00 98.44 102 ILE A CA 1
ATOM 852 C C . ILE A 1 102 ? -9.610 7.602 5.305 1.00 98.44 102 ILE A C 1
ATOM 854 O O . ILE A 1 102 ? -10.749 8.060 5.207 1.00 98.44 102 ILE A O 1
ATOM 858 N N . SER A 1 103 ? -9.398 6.337 5.679 1.00 98.12 103 SER A N 1
ATOM 859 C CA . SER A 1 103 ? -10.501 5.420 5.989 1.00 98.12 103 SER A CA 1
ATOM 860 C C . SER A 1 103 ? -11.378 5.931 7.136 1.00 98.12 103 SER A C 1
ATOM 862 O O . SER A 1 103 ? -12.598 5.804 7.074 1.00 98.12 103 SER A O 1
ATOM 864 N N . SER A 1 104 ? -10.774 6.516 8.173 1.00 97.81 104 SER A N 1
ATOM 865 C CA . SER A 1 104 ? -11.471 7.095 9.325 1.00 97.81 104 SER A CA 1
ATOM 866 C C . SER A 1 104 ? -12.355 8.261 8.900 1.00 97.81 104 SER A C 1
ATOM 868 O O . SER A 1 104 ? -13.554 8.269 9.180 1.00 97.81 104 SER A O 1
ATOM 870 N N . LYS A 1 105 ? -11.784 9.202 8.135 1.00 98.00 105 LYS A N 1
ATOM 871 C CA . LYS A 1 105 ? -12.486 10.369 7.585 1.00 98.00 105 LYS A CA 1
ATOM 872 C C . LYS A 1 105 ? -13.700 9.968 6.747 1.00 98.00 105 LYS A C 1
ATOM 874 O O . LYS A 1 105 ? -14.732 10.631 6.803 1.00 98.00 105 LYS A O 1
ATOM 879 N N . LEU A 1 106 ? -13.580 8.884 5.983 1.00 98.00 106 LEU A N 1
ATOM 880 C CA . LEU A 1 106 ? -14.639 8.375 5.111 1.00 98.00 106 LEU A CA 1
ATOM 881 C C . LEU A 1 106 ? -15.621 7.421 5.814 1.00 98.00 106 LEU A C 1
ATOM 883 O O . LEU A 1 106 ? -16.561 6.954 5.174 1.00 98.00 106 LEU A O 1
ATOM 887 N N . GLY A 1 107 ? -15.430 7.122 7.104 1.00 97.25 107 GLY A N 1
ATOM 888 C CA . GLY A 1 107 ? -16.292 6.200 7.852 1.00 97.25 107 GLY A CA 1
ATOM 889 C C . GLY A 1 107 ? -16.171 4.737 7.408 1.00 97.25 107 GLY A C 1
ATOM 890 O O . GLY A 1 107 ? -17.135 3.985 7.508 1.00 97.25 107 GLY A O 1
ATOM 891 N N . LEU A 1 108 ? -15.003 4.333 6.898 1.00 96.56 108 LEU A N 1
ATOM 892 C CA . LEU A 1 108 ? -14.732 2.999 6.340 1.00 96.56 108 LEU A CA 1
ATOM 893 C C . LEU A 1 108 ? -14.017 2.052 7.319 1.00 96.56 108 LEU A C 1
ATOM 895 O O . LEU A 1 108 ? -13.711 0.911 6.965 1.00 96.56 108 LEU A O 1
ATOM 899 N N . LEU A 1 109 ? -13.692 2.520 8.527 1.00 96.00 109 LEU A N 1
ATOM 900 C CA . LEU A 1 109 ? -13.020 1.705 9.538 1.00 96.00 109 LEU A CA 1
ATOM 901 C C . LEU A 1 109 ? -13.984 0.703 10.200 1.00 96.00 109 LEU A C 1
ATOM 903 O O . LEU A 1 109 ? -15.109 1.070 10.543 1.00 96.00 109 LEU A O 1
ATOM 907 N N . PRO A 1 110 ? -13.535 -0.533 10.480 1.00 93.56 110 PRO A N 1
ATOM 908 C CA . PRO A 1 110 ? -14.215 -1.441 11.380 1.00 93.56 110 PRO A CA 1
ATOM 909 C C . PRO A 1 110 ? -14.383 -0.817 12.762 1.00 93.56 110 PRO A C 1
ATOM 911 O O . PRO A 1 110 ? -13.546 -0.045 13.239 1.00 93.56 110 PRO A O 1
ATOM 914 N N . ALA A 1 111 ? -15.452 -1.208 13.450 1.00 93.12 111 ALA A N 1
ATOM 915 C CA . ALA A 1 111 ? -15.654 -0.807 14.832 1.00 93.12 111 ALA A CA 1
ATOM 916 C C . ALA A 1 111 ? -14.469 -1.255 15.709 1.00 93.12 111 ALA A C 1
ATOM 918 O O . ALA A 1 111 ? -14.011 -2.394 15.627 1.00 93.12 111 ALA A O 1
ATOM 919 N N . GLY A 1 112 ? -13.983 -0.349 16.561 1.00 92.94 112 GLY A N 1
ATOM 920 C CA . GLY A 1 112 ? -12.867 -0.604 17.477 1.00 92.94 112 GLY A CA 1
ATOM 921 C C . GLY A 1 112 ? -11.478 -0.287 16.914 1.00 92.94 112 GLY A C 1
ATOM 922 O O . GLY A 1 112 ? -10.549 -0.132 17.710 1.00 92.94 112 GLY A O 1
ATOM 923 N N . SER A 1 113 ? -11.346 -0.111 15.594 1.00 96.88 113 SER A N 1
ATOM 924 C CA . SER A 1 113 ? -10.096 0.301 14.948 1.00 96.88 113 SER A CA 1
ATOM 925 C C . SER A 1 113 ? -9.572 1.634 15.498 1.00 96.88 113 SER A C 1
ATOM 927 O O . SER A 1 113 ? -10.339 2.586 15.656 1.00 96.88 113 SER A O 1
ATOM 929 N N . ARG A 1 114 ? -8.265 1.726 15.777 1.00 97.50 114 ARG A N 1
ATOM 930 C CA . ARG A 1 114 ? -7.608 2.952 16.276 1.00 97.50 114 ARG A CA 1
ATOM 931 C C . ARG A 1 114 ? -6.102 2.968 16.035 1.00 97.50 114 ARG A C 1
ATOM 933 O O . ARG A 1 114 ? -5.483 1.918 15.892 1.00 97.50 114 ARG A O 1
ATOM 940 N N . ILE A 1 115 ? -5.518 4.161 16.074 1.00 97.75 115 ILE A N 1
ATOM 941 C CA . ILE A 1 115 ? -4.070 4.341 16.213 1.00 97.75 115 ILE A CA 1
ATOM 942 C C . ILE A 1 115 ? -3.733 4.293 17.706 1.00 97.75 115 ILE A C 1
ATOM 944 O O . ILE A 1 115 ? -4.403 4.935 18.513 1.00 97.75 115 ILE A O 1
ATOM 948 N N . ILE A 1 116 ? -2.718 3.510 18.052 1.00 97.50 116 ILE A N 1
ATOM 949 C CA . ILE A 1 116 ? -2.155 3.367 19.390 1.00 97.50 116 ILE A CA 1
ATOM 950 C C . ILE A 1 116 ? -0.795 4.058 19.401 1.00 97.50 116 ILE A C 1
ATOM 952 O O . ILE A 1 116 ? 0.092 3.701 18.623 1.00 97.50 116 ILE A O 1
ATOM 956 N N . ASN A 1 117 ? -0.623 5.022 20.300 1.00 96.12 117 ASN A N 1
ATOM 957 C CA . ASN A 1 117 ? 0.579 5.854 20.387 1.00 96.12 117 ASN A CA 1
ATOM 958 C C . ASN A 1 117 ? 1.492 5.480 21.560 1.00 96.12 117 ASN A C 1
ATOM 960 O O . ASN A 1 117 ? 2.595 6.009 21.677 1.00 96.12 117 ASN A O 1
ATOM 964 N N . SER A 1 118 ? 1.042 4.600 22.457 1.00 95.94 118 SER A N 1
ATOM 965 C CA . SER A 1 118 ? 1.806 4.228 23.646 1.00 95.94 118 SER A CA 1
ATOM 966 C C . SER A 1 118 ? 1.464 2.834 24.167 1.00 95.94 118 SER A C 1
ATOM 968 O O . SER A 1 118 ? 0.396 2.284 23.894 1.00 95.94 118 SER A O 1
ATOM 970 N N . SER A 1 119 ? 2.352 2.292 25.005 1.00 94.75 119 SER A N 1
ATOM 971 C CA . SER A 1 119 ? 2.112 1.026 25.712 1.00 94.75 119 SER A CA 1
ATOM 972 C C . SER A 1 119 ? 0.886 1.088 26.625 1.00 94.75 119 SER A C 1
ATOM 974 O O . SER A 1 119 ? 0.190 0.092 26.775 1.00 94.75 119 SER A O 1
ATOM 976 N N . GLN A 1 120 ? 0.597 2.252 27.213 1.00 95.81 120 GLN A N 1
ATOM 977 C CA . GLN A 1 120 ? -0.552 2.437 28.105 1.00 95.81 120 GLN A CA 1
ATOM 978 C C . GLN A 1 120 ? -1.872 2.321 27.335 1.00 95.81 120 GLN A C 1
ATOM 980 O O . GLN A 1 120 ? -2.781 1.613 27.762 1.00 95.81 120 GLN A O 1
ATOM 985 N N . GLU A 1 121 ? -1.959 2.966 26.168 1.00 96.94 121 GLU A N 1
ATOM 986 C CA . GLU A 1 121 ? -3.108 2.817 25.269 1.00 96.94 121 GLU A CA 1
ATOM 987 C C . GLU A 1 121 ? -3.243 1.374 24.776 1.00 96.94 121 GLU A C 1
ATOM 989 O O . GLU A 1 121 ? -4.354 0.847 24.702 1.00 96.94 121 GLU A O 1
ATOM 994 N N . LEU A 1 122 ? -2.118 0.718 24.467 1.00 95.50 122 LEU A N 1
ATOM 995 C CA . LEU A 1 122 ? -2.124 -0.679 24.051 1.00 95.50 122 LEU A CA 1
ATOM 996 C C . LEU A 1 122 ? -2.737 -1.576 25.132 1.00 95.50 122 LEU A C 1
ATOM 998 O O . LEU A 1 122 ? -3.621 -2.373 24.832 1.00 95.50 122 LEU A O 1
ATOM 1002 N N . ASP A 1 123 ? -2.319 -1.418 26.387 1.00 94.62 123 ASP A N 1
ATOM 1003 C CA . ASP A 1 123 ? -2.856 -2.192 27.508 1.00 94.62 123 ASP A CA 1
ATOM 1004 C C . ASP A 1 123 ? -4.342 -1.933 27.759 1.00 94.62 123 ASP A C 1
ATOM 1006 O O . ASP A 1 123 ? -5.065 -2.852 28.144 1.00 94.62 123 ASP A O 1
ATOM 1010 N N . GLN A 1 124 ? -4.803 -0.706 27.516 1.00 96.31 124 GLN A N 1
ATOM 1011 C CA . GLN A 1 124 ? -6.198 -0.323 27.702 1.00 96.31 124 GLN A CA 1
ATOM 1012 C C . GLN A 1 124 ? -7.123 -0.895 26.619 1.00 96.31 124 GLN A C 1
ATOM 1014 O O . GLN A 1 124 ? -8.259 -1.266 26.916 1.00 96.31 124 GLN A O 1
ATOM 1019 N N . TYR A 1 125 ? -6.677 -0.908 25.361 1.00 96.00 125 TYR A N 1
ATOM 1020 C CA . TYR A 1 125 ? -7.560 -1.168 24.220 1.00 96.00 125 TYR A CA 1
ATOM 1021 C C . TYR A 1 125 ? -7.354 -2.519 23.549 1.00 96.00 125 TYR A C 1
ATOM 1023 O O . TYR A 1 125 ? -8.253 -2.967 22.839 1.00 96.00 125 TYR A O 1
ATOM 1031 N N . PHE A 1 126 ? -6.206 -3.169 23.740 1.00 95.50 126 PHE A N 1
ATOM 1032 C CA . PHE A 1 126 ? -5.955 -4.466 23.130 1.00 95.50 126 PHE A CA 1
ATOM 1033 C C . PHE A 1 126 ? -6.885 -5.534 23.713 1.00 95.50 126 PHE A C 1
ATOM 1035 O O . PHE A 1 126 ? -6.958 -5.728 24.926 1.00 95.50 126 PHE A O 1
ATOM 1042 N N . GLN A 1 127 ? -7.562 -6.260 22.830 1.00 94.00 127 GLN A N 1
ATOM 1043 C CA . GLN A 1 127 ? -8.435 -7.378 23.172 1.00 94.00 127 GLN A CA 1
ATOM 1044 C C . GLN A 1 127 ? -8.090 -8.596 22.312 1.00 94.00 127 GLN A C 1
ATOM 1046 O O . GLN A 1 127 ? -7.481 -8.478 21.244 1.00 94.00 127 GLN A O 1
ATOM 1051 N N . GLU A 1 128 ? -8.488 -9.781 22.776 1.00 91.19 128 GLU A N 1
ATOM 1052 C CA . GLU A 1 128 ? -8.370 -10.998 21.976 1.00 91.19 128 GLU A CA 1
ATOM 1053 C C . GLU A 1 128 ? -9.135 -10.842 20.652 1.00 91.19 128 GLU A C 1
ATOM 1055 O O . GLU A 1 128 ? -10.225 -10.272 20.603 1.00 91.19 128 GLU A O 1
ATOM 1060 N N . GLY A 1 129 ? -8.540 -11.323 19.559 1.00 91.12 129 GLY A N 1
ATOM 1061 C CA . GLY A 1 129 ? -9.096 -11.149 18.218 1.00 91.12 129 GLY A CA 1
ATOM 1062 C C . GLY A 1 129 ? -8.756 -9.810 17.559 1.00 91.12 129 GLY A C 1
ATOM 1063 O O . GLY A 1 129 ? -9.302 -9.525 16.499 1.00 91.12 129 GLY A O 1
ATOM 1064 N N . MET A 1 130 ? -7.852 -9.005 18.126 1.00 94.25 130 MET A N 1
ATOM 1065 C CA . MET A 1 130 ? -7.292 -7.822 17.462 1.00 94.25 130 MET A CA 1
ATOM 1066 C C . MET A 1 130 ? -5.900 -8.087 16.873 1.00 94.25 130 MET A C 1
ATOM 1068 O O . MET A 1 130 ? -5.211 -9.047 17.224 1.00 94.25 130 MET A O 1
ATOM 1072 N N . VAL A 1 131 ? -5.481 -7.222 15.953 1.00 92.50 131 VAL A N 1
ATOM 1073 C CA . VAL A 1 131 ? -4.167 -7.249 15.312 1.00 92.50 131 VAL A CA 1
ATOM 1074 C C . VAL A 1 131 ? -3.513 -5.873 15.370 1.00 92.50 131 VAL A C 1
ATOM 1076 O O . VAL A 1 131 ? -4.165 -4.857 15.134 1.00 92.50 131 VAL A O 1
ATOM 1079 N N . LEU A 1 132 ? -2.215 -5.865 15.666 1.00 92.44 132 LEU A N 1
ATOM 1080 C CA . LEU A 1 132 ? -1.342 -4.701 15.588 1.00 92.44 132 LEU A CA 1
ATOM 1081 C C . LEU A 1 132 ? -0.655 -4.676 14.229 1.00 92.44 132 LEU A C 1
ATOM 1083 O O . LEU A 1 132 ? -0.072 -5.681 13.813 1.00 92.44 132 LEU A O 1
ATOM 1087 N N . LYS A 1 133 ? -0.712 -3.530 13.557 1.00 90.44 133 LYS A N 1
ATOM 1088 C CA . LYS A 1 133 ? -0.080 -3.293 12.261 1.00 90.44 133 LYS A CA 1
ATOM 1089 C C . LYS A 1 133 ? 0.836 -2.076 12.365 1.00 90.44 133 LYS A C 1
ATOM 1091 O O . LYS A 1 133 ? 0.344 -1.000 12.716 1.00 90.44 133 LYS A O 1
ATOM 1096 N N . PRO A 1 134 ? 2.136 -2.208 12.084 1.00 88.38 134 PRO A N 1
ATOM 1097 C CA . PRO A 1 134 ? 3.010 -1.048 12.047 1.00 88.38 134 PRO A CA 1
ATOM 1098 C C . PRO A 1 134 ? 2.710 -0.169 10.822 1.00 88.38 134 PRO A C 1
ATOM 1100 O O . PRO A 1 134 ? 2.074 -0.640 9.879 1.00 88.38 134 PRO A O 1
ATOM 1103 N N . PRO A 1 135 ? 3.127 1.109 10.818 1.00 87.12 135 PRO A N 1
ATOM 1104 C CA . PRO A 1 135 ? 2.819 2.057 9.740 1.00 87.12 135 PRO A CA 1
ATOM 1105 C C . PRO A 1 135 ? 3.386 1.639 8.384 1.00 87.12 135 PRO A C 1
ATOM 1107 O O . PRO A 1 135 ? 2.767 1.856 7.343 1.00 87.12 135 PRO A O 1
ATOM 1110 N N . PHE A 1 136 ? 4.553 1.015 8.423 1.00 81.19 136 PHE A N 1
ATOM 1111 C CA . PHE A 1 136 ? 5.294 0.517 7.283 1.00 81.19 136 PHE A CA 1
ATOM 1112 C C . PHE A 1 136 ? 5.493 -0.973 7.527 1.00 81.19 136 PHE A C 1
ATOM 1114 O O . PHE A 1 136 ? 5.784 -1.346 8.659 1.00 81.19 136 PHE A O 1
ATOM 1121 N N . GLU A 1 137 ? 5.281 -1.804 6.504 1.00 73.50 137 GLU A N 1
ATOM 1122 C CA . GLU A 1 137 ? 5.647 -3.233 6.401 1.00 73.50 137 GLU A CA 1
ATOM 1123 C C . GLU A 1 137 ? 5.004 -3.817 5.138 1.00 73.50 137 GLU A C 1
ATOM 1125 O O . GLU A 1 137 ? 3.920 -3.382 4.753 1.00 73.50 137 GLU A O 1
ATOM 1130 N N . PHE A 1 138 ? 5.613 -4.823 4.507 1.00 69.62 138 PHE A N 1
ATOM 1131 C CA . PHE A 1 138 ? 5.076 -5.437 3.285 1.00 69.62 138 PHE A CA 1
ATOM 1132 C C . PHE A 1 138 ? 4.801 -6.941 3.428 1.00 69.62 138 PHE A C 1
ATOM 1134 O O . PHE A 1 138 ? 5.301 -7.622 4.329 1.00 69.62 138 PHE A O 1
ATOM 1141 N N . SER A 1 139 ? 4.004 -7.482 2.498 1.00 61.12 139 SER A N 1
ATOM 1142 C CA . SER A 1 139 ? 3.714 -8.922 2.348 1.00 61.12 139 SER A CA 1
ATOM 1143 C C . SER A 1 139 ? 3.206 -9.614 3.618 1.00 61.12 139 SER A C 1
ATOM 1145 O O . SER A 1 139 ? 3.604 -10.741 3.927 1.00 61.12 139 SER A O 1
ATOM 1147 N N . GLY A 1 140 ? 2.357 -8.921 4.378 1.00 59.88 140 GLY A N 1
ATOM 1148 C CA . GLY A 1 140 ? 1.724 -9.460 5.583 1.00 59.88 140 GLY A CA 1
ATOM 1149 C C . GLY A 1 140 ? 2.682 -9.762 6.737 1.00 59.88 140 GLY A C 1
ATOM 1150 O O . GLY A 1 140 ? 2.318 -10.478 7.671 1.00 59.88 140 GLY A O 1
ATOM 1151 N N . ARG A 1 141 ? 3.917 -9.254 6.671 1.00 65.50 141 ARG A N 1
ATOM 1152 C CA . ARG A 1 141 ? 4.905 -9.386 7.745 1.00 65.50 141 ARG A CA 1
ATOM 1153 C C . ARG A 1 141 ? 4.604 -8.403 8.878 1.00 65.50 141 ARG A C 1
ATOM 1155 O O . ARG A 1 141 ? 3.791 -7.507 8.701 1.00 65.50 141 ARG A O 1
ATOM 1162 N N . GLY A 1 142 ? 5.174 -8.720 10.045 1.00 68.25 142 GLY A N 1
ATOM 1163 C CA . GLY A 1 142 ? 5.158 -7.975 11.316 1.00 68.25 142 GLY A CA 1
ATOM 1164 C C . GLY A 1 142 ? 3.804 -7.582 11.921 1.00 68.25 142 GLY A C 1
ATOM 1165 O O . GLY A 1 142 ? 3.766 -6.993 13.002 1.00 68.25 142 GLY A O 1
ATOM 1166 N N . PHE A 1 143 ? 2.690 -8.065 11.363 1.00 76.12 143 PHE A N 1
ATOM 1167 C CA . PHE A 1 143 ? 1.426 -8.122 12.091 1.00 76.12 143 PHE A CA 1
ATOM 1168 C C . PHE A 1 143 ? 1.562 -8.947 13.375 1.00 76.12 143 PHE A C 1
ATOM 1170 O O . PHE A 1 143 ? 1.948 -10.120 13.344 1.00 76.12 143 PHE A O 1
ATOM 1177 N N . LYS A 1 144 ? 1.178 -8.359 14.511 1.00 80.44 144 LYS A N 1
ATOM 1178 C CA . LYS A 1 144 ? 1.176 -9.049 15.808 1.00 80.44 144 LYS A CA 1
ATOM 1179 C C . LYS A 1 144 ? -0.251 -9.280 16.284 1.00 80.44 144 LYS A C 1
ATOM 1181 O O . LYS A 1 144 ? -1.050 -8.354 16.350 1.00 80.44 144 LYS A O 1
ATOM 1186 N N . LYS A 1 145 ? -0.560 -10.529 16.639 1.00 82.69 145 LYS A N 1
ATOM 1187 C CA . LYS A 1 145 ? -1.825 -10.932 17.290 1.00 82.69 145 LYS A CA 1
ATOM 1188 C C . LYS A 1 145 ? -1.716 -10.988 18.816 1.00 82.69 145 LYS A C 1
ATOM 1190 O O . LYS A 1 145 ? -2.621 -11.470 19.482 1.00 82.69 145 LYS A O 1
ATOM 1195 N N . SER A 1 146 ? -0.584 -10.545 19.354 1.00 82.50 146 SER A N 1
ATOM 1196 C CA . SER A 1 146 ? -0.341 -10.393 20.784 1.00 82.50 146 SER A CA 1
ATOM 1197 C C . SER A 1 146 ? 0.302 -9.030 21.028 1.00 82.50 146 SER A C 1
ATOM 1199 O O . SER A 1 146 ? 0.988 -8.499 20.149 1.00 82.50 146 SER A O 1
ATOM 1201 N N . LYS A 1 147 ? 0.083 -8.491 22.228 1.00 84.00 147 LYS A N 1
ATOM 1202 C CA . LYS A 1 147 ? 0.797 -7.325 22.755 1.00 84.00 147 LYS A CA 1
ATOM 1203 C C . LYS A 1 147 ? 2.161 -7.675 23.367 1.00 84.00 147 LYS A C 1
ATOM 1205 O O . LYS A 1 147 ? 2.882 -6.773 23.775 1.00 84.00 147 LYS A O 1
ATOM 1210 N N . ASP A 1 148 ? 2.510 -8.960 23.442 1.00 84.12 148 ASP A N 1
ATOM 1211 C CA . ASP A 1 148 ? 3.770 -9.413 24.029 1.00 84.12 148 ASP A CA 1
ATOM 1212 C C . ASP A 1 148 ? 4.987 -8.977 23.195 1.00 84.12 148 ASP A C 1
ATOM 1214 O O . ASP A 1 148 ? 4.997 -9.034 21.959 1.00 84.12 148 ASP A O 1
ATOM 1218 N N . GLY A 1 149 ? 6.061 -8.607 23.895 1.00 81.88 149 GLY A N 1
ATOM 1219 C CA . GLY A 1 149 ? 7.330 -8.192 23.302 1.00 81.88 149 GLY A CA 1
ATOM 1220 C C . GLY A 1 149 ? 7.403 -6.699 22.970 1.00 81.88 149 GLY A C 1
ATOM 1221 O O . GLY A 1 149 ? 6.553 -5.901 23.354 1.00 81.88 149 GLY A O 1
ATOM 1222 N N . LYS A 1 150 ? 8.469 -6.300 22.268 1.00 83.69 150 LYS A N 1
ATOM 1223 C CA . LYS A 1 150 ? 8.697 -4.898 21.894 1.00 83.69 150 LYS A CA 1
ATOM 1224 C C . LYS A 1 150 ? 7.696 -4.465 20.819 1.00 83.69 150 LYS A C 1
ATOM 1226 O O . LYS A 1 150 ? 7.634 -5.090 19.759 1.00 83.69 150 LYS A O 1
ATOM 1231 N N . VAL A 1 151 ? 6.940 -3.401 21.071 1.00 86.62 151 VAL A N 1
ATOM 1232 C CA . VAL A 1 151 ? 6.087 -2.726 20.083 1.00 86.62 151 VAL A CA 1
ATOM 1233 C C . VAL A 1 151 ? 6.646 -1.325 19.887 1.00 86.62 151 VAL A C 1
ATOM 1235 O O . VAL A 1 151 ? 6.759 -0.568 20.848 1.00 86.62 151 VAL A O 1
ATOM 1238 N N . ASP A 1 152 ? 7.033 -1.009 18.657 1.00 85.75 152 ASP A N 1
ATOM 1239 C CA . ASP A 1 152 ? 7.438 0.339 18.277 1.00 85.75 152 ASP A CA 1
ATOM 1240 C C . ASP A 1 152 ? 6.167 1.122 17.914 1.00 85.75 152 ASP A C 1
ATOM 1242 O O . ASP A 1 152 ? 5.315 0.606 17.199 1.00 85.75 152 ASP A O 1
ATOM 1246 N N . PHE A 1 153 ? 5.989 2.320 18.469 1.00 89.50 153 PHE A N 1
ATOM 1247 C CA . PHE A 1 153 ? 4.791 3.148 18.277 1.00 89.50 153 PHE A CA 1
ATOM 1248 C C . PHE A 1 153 ? 5.075 4.301 17.299 1.00 89.50 153 PHE A C 1
ATOM 1250 O O . PHE A 1 153 ? 6.221 4.747 17.219 1.00 89.50 153 PHE A O 1
ATOM 1257 N N . PRO A 1 154 ? 4.057 4.839 16.601 1.00 93.31 154 PRO A N 1
ATOM 1258 C CA . PRO A 1 154 ? 2.644 4.439 16.634 1.00 93.31 154 PRO A CA 1
ATOM 1259 C C . PRO A 1 154 ? 2.351 3.144 15.857 1.00 93.31 154 PRO A C 1
ATOM 1261 O O . PRO A 1 154 ? 3.057 2.802 14.913 1.00 93.31 154 PRO A O 1
ATOM 1264 N N . VAL A 1 155 ? 1.268 2.448 16.223 1.00 93.81 155 VAL A N 1
ATOM 1265 C CA . VAL A 1 155 ? 0.739 1.271 15.501 1.00 93.81 155 VAL A CA 1
ATOM 1266 C C . VAL A 1 155 ? -0.764 1.370 15.305 1.00 93.81 155 VAL A C 1
ATOM 1268 O O . VAL A 1 155 ? -1.463 2.033 16.065 1.00 93.81 155 VAL A O 1
ATOM 1271 N N . ILE A 1 156 ? -1.287 0.663 14.312 1.00 95.62 156 ILE A N 1
ATOM 1272 C CA . ILE A 1 156 ? -2.724 0.521 14.098 1.00 95.62 156 ILE A CA 1
ATOM 1273 C C . ILE A 1 156 ? -3.203 -0.734 14.821 1.00 95.62 156 ILE A C 1
ATOM 1275 O O . ILE A 1 156 ? -2.656 -1.816 14.623 1.00 95.62 156 ILE A O 1
ATOM 1279 N N . LEU A 1 157 ? -4.255 -0.596 15.618 1.00 96.38 157 LEU A N 1
ATOM 1280 C CA . LEU A 1 157 ? -4.991 -1.688 16.236 1.00 96.38 157 LEU A CA 1
ATOM 1281 C C . LEU A 1 157 ? -6.324 -1.861 15.502 1.00 96.38 157 LEU A C 1
ATOM 1283 O O . LEU A 1 157 ? -7.120 -0.927 15.457 1.00 96.38 157 LEU A O 1
ATOM 1287 N N . GLU A 1 158 ? -6.585 -3.045 14.949 1.00 95.25 158 GLU A N 1
ATOM 1288 C CA . GLU A 1 158 ? -7.840 -3.369 14.250 1.00 95.25 158 GLU A CA 1
ATOM 1289 C C . GLU A 1 158 ? -8.368 -4.751 14.657 1.00 95.25 158 GLU A C 1
ATOM 1291 O O . GLU A 1 158 ? -7.575 -5.603 15.065 1.00 95.25 158 GLU A O 1
ATOM 1296 N N . PRO A 1 159 ? -9.676 -5.030 14.521 1.00 93.88 159 PRO A N 1
ATOM 1297 C CA . PRO A 1 159 ? -10.176 -6.394 14.635 1.00 93.88 159 PRO A CA 1
ATOM 1298 C C . PRO A 1 159 ? -9.575 -7.301 13.548 1.00 93.88 159 PRO A C 1
ATOM 1300 O O . PRO A 1 159 ? -9.373 -6.902 12.399 1.00 93.88 159 PRO A O 1
ATOM 1303 N N . TRP A 1 160 ? -9.303 -8.551 13.911 1.00 91.19 160 TRP A N 1
ATOM 1304 C CA . TRP A 1 160 ? -8.938 -9.599 12.971 1.00 91.19 160 TRP A CA 1
ATOM 1305 C C . TRP A 1 160 ? -10.191 -10.100 12.254 1.00 91.19 160 TRP A C 1
ATOM 1307 O O . TRP A 1 160 ? -11.070 -10.713 12.861 1.00 91.19 160 TRP A O 1
ATOM 1317 N N . GLU A 1 161 ? -10.260 -9.870 10.946 1.00 90.56 161 GLU A N 1
ATOM 1318 C CA . GLU A 1 161 ? -11.387 -10.301 10.123 1.00 90.56 161 GLU A CA 1
ATOM 1319 C C . GLU A 1 161 ? -11.042 -11.532 9.276 1.00 90.56 161 GLU A C 1
ATOM 1321 O O . GLU A 1 161 ? -9.931 -11.674 8.758 1.00 90.56 161 GLU A O 1
ATOM 1326 N N . ASN A 1 162 ? -12.021 -12.425 9.112 1.00 89.88 162 ASN A N 1
ATOM 1327 C CA . ASN A 1 162 ? -11.903 -13.588 8.237 1.00 89.88 162 ASN A CA 1
ATOM 1328 C C . ASN A 1 162 ? -12.110 -13.156 6.784 1.00 89.88 162 ASN A C 1
ATOM 1330 O O . ASN A 1 162 ? -13.241 -12.965 6.329 1.00 89.88 162 ASN A O 1
ATOM 1334 N N . ARG A 1 163 ? -10.995 -12.989 6.076 1.00 91.50 163 ARG A N 1
ATOM 1335 C CA . ARG A 1 163 ? -10.965 -12.582 4.672 1.00 91.50 163 ARG A CA 1
ATOM 1336 C C . ARG A 1 163 ? -11.313 -13.759 3.770 1.00 91.50 163 ARG A C 1
ATOM 1338 O O . ARG A 1 163 ? -10.804 -14.861 3.962 1.00 91.50 163 ARG A O 1
ATOM 1345 N N . THR A 1 164 ? -12.176 -13.516 2.794 1.00 93.44 164 THR A N 1
ATOM 1346 C CA . THR A 1 164 ? -12.558 -14.489 1.760 1.00 93.44 164 THR A CA 1
ATOM 1347 C C . THR A 1 164 ? -11.856 -14.225 0.433 1.00 93.44 164 THR A C 1
ATOM 1349 O O . THR A 1 164 ? -11.772 -15.127 -0.393 1.00 93.44 164 THR A O 1
ATOM 1352 N N . LEU A 1 165 ? -11.362 -13.001 0.232 1.00 94.31 165 LEU A N 1
ATOM 1353 C CA . LEU A 1 165 ? -10.644 -12.557 -0.958 1.00 94.31 165 LEU A CA 1
ATOM 1354 C C . LEU A 1 165 ? -9.728 -11.393 -0.569 1.00 94.31 165 LEU A C 1
ATOM 1356 O O . LEU A 1 165 ? -10.185 -10.472 0.104 1.00 94.31 165 LEU A O 1
ATOM 1360 N N . ASP A 1 166 ? -8.474 -11.406 -1.007 1.00 94.69 166 ASP A N 1
ATOM 1361 C CA . ASP A 1 166 ? -7.584 -10.242 -0.971 1.00 94.69 166 ASP A CA 1
ATOM 1362 C C . ASP A 1 166 ? -7.344 -9.786 -2.415 1.00 94.69 166 ASP A C 1
ATOM 1364 O O . ASP A 1 166 ? -7.157 -10.615 -3.308 1.00 94.69 166 ASP A O 1
ATOM 1368 N N . PHE A 1 167 ? -7.353 -8.480 -2.668 1.00 95.69 167 PHE A N 1
ATOM 1369 C CA . PHE A 1 167 ? -7.147 -7.944 -4.011 1.00 95.69 167 PHE A CA 1
ATOM 1370 C C . PHE A 1 167 ? -6.595 -6.520 -3.975 1.00 95.69 167 PHE A C 1
ATOM 1372 O O . PHE A 1 167 ? -6.870 -5.763 -3.052 1.00 95.69 167 PHE A O 1
ATOM 1379 N N . GLY A 1 168 ? -5.804 -6.159 -4.980 1.00 95.75 168 GLY A N 1
ATOM 1380 C CA . GLY A 1 168 ? -5.329 -4.801 -5.207 1.00 95.75 168 GLY A CA 1
ATOM 1381 C C . GLY A 1 168 ? -6.116 -4.131 -6.328 1.00 95.75 168 GLY A C 1
ATOM 1382 O O . GLY A 1 168 ? -6.345 -4.740 -7.374 1.00 95.75 168 GLY A O 1
ATOM 1383 N N . ILE A 1 169 ? -6.497 -2.873 -6.133 1.00 96.69 169 ILE A N 1
ATOM 1384 C CA . ILE A 1 169 ? -7.088 -2.011 -7.155 1.00 96.69 169 ILE A CA 1
ATOM 1385 C C . ILE A 1 169 ? -6.044 -0.974 -7.551 1.00 96.69 169 ILE A C 1
ATOM 1387 O O . ILE A 1 169 ? -5.728 -0.075 -6.776 1.00 96.69 169 ILE A O 1
ATOM 1391 N N . ARG A 1 170 ? -5.517 -1.064 -8.769 1.00 95.88 170 ARG A N 1
ATOM 1392 C CA . ARG A 1 170 ? -4.639 -0.038 -9.333 1.00 95.88 170 ARG A CA 1
ATOM 1393 C C . ARG A 1 170 ? -5.474 0.990 -10.081 1.00 95.88 170 ARG A C 1
ATOM 1395 O O . ARG A 1 170 ? -6.146 0.631 -11.048 1.00 95.88 170 ARG A O 1
ATOM 1402 N N . TYR A 1 171 ? -5.377 2.242 -9.656 1.00 96.00 171 TYR A N 1
ATOM 1403 C CA . TYR A 1 171 ? -5.947 3.406 -10.320 1.00 96.00 171 TYR A CA 1
ATOM 1404 C C . TYR A 1 171 ? -4.843 4.239 -10.970 1.00 96.00 171 TYR A C 1
ATOM 1406 O O . TYR A 1 171 ? -3.815 4.518 -10.350 1.00 96.00 171 TYR A O 1
ATOM 1414 N N . ASP A 1 172 ? -5.068 4.644 -12.211 1.00 95.31 172 ASP A N 1
ATOM 1415 C CA . ASP A 1 172 ? -4.209 5.557 -12.959 1.00 95.31 172 ASP A CA 1
ATOM 1416 C C . ASP A 1 172 ? -4.919 6.910 -13.096 1.00 95.31 172 ASP A C 1
ATOM 1418 O O . ASP A 1 172 ? -6.013 6.988 -13.649 1.00 95.31 172 ASP A O 1
ATOM 1422 N N . TYR A 1 173 ? -4.331 7.988 -12.579 1.00 94.62 173 TYR A N 1
ATOM 1423 C CA . TYR A 1 173 ? -4.951 9.316 -12.559 1.00 94.62 173 TYR A CA 1
ATOM 1424 C C . TYR A 1 173 ? -5.015 9.975 -13.936 1.00 94.62 173 TYR A C 1
ATOM 1426 O O . TYR A 1 173 ? -5.912 10.789 -14.173 1.00 94.62 173 TYR A O 1
ATOM 1434 N N . GLN A 1 174 ? -4.091 9.641 -14.837 1.00 93.88 174 GLN A N 1
ATOM 1435 C CA . GLN A 1 174 ? -4.014 10.251 -16.163 1.00 93.88 174 GLN A CA 1
ATOM 1436 C C . GLN A 1 174 ? -5.114 9.707 -17.076 1.00 93.88 174 GLN A C 1
ATOM 1438 O O . GLN A 1 174 ? -5.817 10.462 -17.746 1.00 93.88 174 GLN A O 1
ATOM 1443 N N . THR A 1 175 ? -5.287 8.389 -17.068 1.00 95.06 175 THR A N 1
ATOM 1444 C CA . THR A 1 175 ? -6.259 7.668 -17.897 1.00 95.06 175 THR A CA 1
ATOM 1445 C C . THR A 1 175 ? -7.589 7.431 -17.187 1.00 95.06 175 THR A C 1
ATOM 1447 O O . THR A 1 175 ? -8.590 7.172 -17.850 1.00 95.06 175 THR A O 1
ATOM 1450 N N . LYS A 1 176 ? -7.614 7.542 -15.852 1.00 93.56 176 LYS A N 1
ATOM 1451 C CA . LYS A 1 176 ? -8.733 7.166 -14.969 1.00 93.56 176 LYS A CA 1
ATOM 1452 C C . LYS A 1 176 ? -9.107 5.686 -15.052 1.00 93.56 176 LYS A C 1
ATOM 1454 O O . LYS A 1 176 ? -10.218 5.305 -14.689 1.00 93.56 176 LYS A O 1
ATOM 1459 N N . ASN A 1 177 ? -8.186 4.853 -15.529 1.00 93.44 177 ASN A N 1
ATOM 1460 C CA . ASN A 1 177 ? -8.405 3.422 -15.653 1.00 93.44 177 ASN A CA 1
ATOM 1461 C C . ASN A 1 177 ? -8.193 2.712 -14.316 1.00 93.44 177 ASN A C 1
ATOM 1463 O O . ASN A 1 177 ? -7.301 3.052 -13.534 1.00 93.44 177 ASN A O 1
ATOM 1467 N N . LEU A 1 178 ? -9.001 1.676 -14.100 1.00 94.00 178 LEU A N 1
ATOM 1468 C CA . LEU A 1 178 ? -8.893 0.756 -12.979 1.00 94.00 178 LEU A CA 1
ATOM 1469 C C . LEU A 1 178 ? -8.443 -0.614 -13.478 1.00 94.00 178 LEU A C 1
ATOM 1471 O O . LEU A 1 178 ? -8.864 -1.087 -14.532 1.00 94.00 178 LEU A O 1
ATOM 1475 N N . SER A 1 179 ? -7.610 -1.279 -12.691 1.00 94.75 179 SER A N 1
ATOM 1476 C CA . SER A 1 179 ? -7.277 -2.688 -12.894 1.00 94.75 179 SER A CA 1
ATOM 1477 C C . SER A 1 179 ? -7.234 -3.397 -11.552 1.00 94.75 179 SER A C 1
ATOM 1479 O O . SER A 1 179 ? -6.712 -2.854 -10.580 1.00 94.75 179 SER A O 1
ATOM 1481 N N . ILE A 1 180 ? -7.804 -4.598 -11.502 1.00 96.12 180 ILE A N 1
ATOM 1482 C CA . ILE A 1 180 ? -7.949 -5.366 -10.267 1.00 96.12 180 ILE A CA 1
ATOM 1483 C C . ILE A 1 180 ? -7.130 -6.641 -10.367 1.00 96.12 180 ILE A C 1
ATOM 1485 O O . ILE A 1 180 ? -7.185 -7.353 -11.374 1.00 96.12 180 ILE A O 1
ATOM 1489 N N . ILE A 1 181 ? -6.390 -6.929 -9.301 1.00 95.88 181 ILE A N 1
ATOM 1490 C CA . ILE A 1 181 ? -5.578 -8.133 -9.169 1.00 95.88 181 ILE A CA 1
ATOM 1491 C C . ILE A 1 181 ? -5.969 -8.831 -7.882 1.00 95.88 181 ILE A C 1
ATOM 1493 O O . ILE A 1 181 ? -5.829 -8.271 -6.802 1.00 95.88 181 ILE A O 1
ATOM 1497 N N . GLU A 1 182 ? -6.450 -10.061 -7.996 1.00 95.81 182 GLU A N 1
ATOM 1498 C CA . GLU A 1 182 ? -6.633 -10.937 -6.845 1.00 95.81 182 GLU A CA 1
ATOM 1499 C C . GLU A 1 182 ? -5.276 -11.441 -6.362 1.00 95.81 182 GLU A C 1
ATOM 1501 O O . GLU A 1 182 ? -4.468 -11.924 -7.156 1.00 95.81 182 GLU A O 1
ATOM 1506 N N . ASN A 1 183 ? -5.058 -11.345 -5.054 1.00 94.00 183 ASN A N 1
ATOM 1507 C CA . ASN A 1 183 ? -3.829 -11.721 -4.379 1.00 94.00 183 ASN A CA 1
ATOM 1508 C C . ASN A 1 183 ? -4.013 -13.081 -3.696 1.00 94.00 183 ASN A C 1
ATOM 1510 O O . ASN A 1 183 ? -4.815 -13.231 -2.774 1.00 94.00 183 ASN A O 1
ATOM 1514 N N . PHE A 1 184 ? -3.238 -14.079 -4.113 1.00 92.56 184 PHE A N 1
ATOM 1515 C CA . PHE A 1 184 ? -3.208 -15.382 -3.462 1.00 92.56 184 PHE A CA 1
ATOM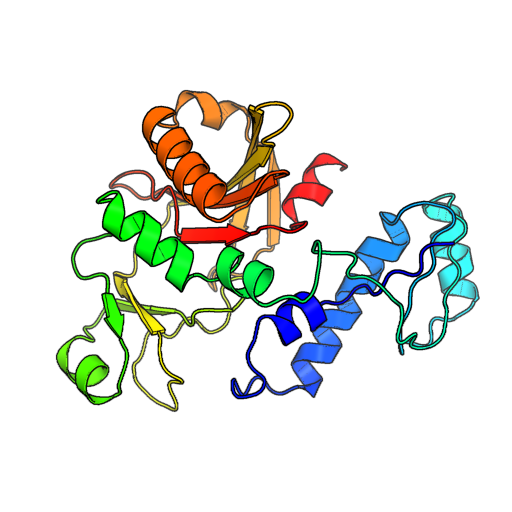 1516 C C . PHE A 1 184 ? -2.245 -15.338 -2.284 1.00 92.56 184 PHE A C 1
ATOM 1518 O O . PHE A 1 184 ? -1.028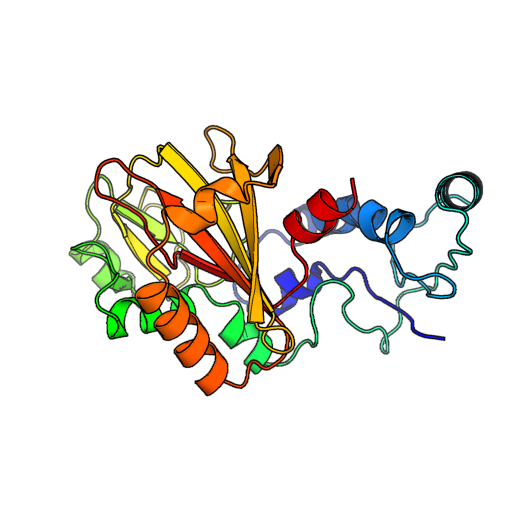 -15.428 -2.448 1.00 92.56 184 PHE A O 1
ATOM 1525 N N . ASN A 1 185 ? -2.800 -15.204 -1.085 1.00 86.62 185 ASN A N 1
ATOM 1526 C CA . ASN A 1 185 ? -2.033 -15.196 0.151 1.00 86.62 185 ASN A CA 1
ATOM 1527 C C . ASN A 1 185 ? -2.045 -16.576 0.814 1.00 86.62 185 ASN A C 1
ATOM 1529 O O . ASN A 1 185 ? -3.040 -17.302 0.777 1.00 86.62 185 ASN A O 1
ATOM 1533 N N . ASP A 1 186 ? -0.938 -16.953 1.448 1.00 81.88 186 ASP A N 1
ATOM 1534 C CA . ASP A 1 186 ? -0.900 -18.155 2.276 1.00 81.88 186 ASP A CA 1
ATOM 1535 C C . ASP A 1 186 ? -1.547 -17.937 3.658 1.00 81.88 186 ASP A C 1
ATOM 1537 O O . ASP A 1 186 ? -2.002 -16.850 4.013 1.00 81.88 186 ASP A O 1
ATOM 1541 N N . ARG A 1 187 ? -1.552 -18.982 4.498 1.00 76.81 187 ARG A N 1
ATOM 1542 C CA . ARG A 1 187 ? -2.127 -18.929 5.858 1.00 76.81 187 ARG A CA 1
ATOM 1543 C C . ARG A 1 187 ? -1.449 -17.918 6.792 1.00 76.81 187 ARG A C 1
ATOM 1545 O O . ARG A 1 187 ? -1.997 -17.614 7.848 1.00 76.81 187 ARG A O 1
ATOM 1552 N N . LYS A 1 188 ? -0.250 -17.446 6.446 1.00 71.19 188 LYS A N 1
ATOM 1553 C CA . LYS A 1 188 ? 0.493 -16.415 7.178 1.00 71.19 188 LYS A CA 1
ATOM 1554 C C . LYS A 1 188 ? 0.263 -15.019 6.587 1.00 71.19 188 LYS A C 1
ATOM 1556 O O . LYS A 1 188 ? 0.845 -14.070 7.094 1.00 71.19 188 LYS A O 1
ATOM 1561 N N . GLY A 1 189 ? -0.566 -14.888 5.549 1.00 73.31 189 GLY A N 1
ATOM 1562 C CA . GLY A 1 189 ? -0.804 -13.631 4.845 1.00 73.31 189 GLY A CA 1
ATOM 1563 C C . GLY A 1 189 ? 0.308 -13.259 3.862 1.00 73.31 189 GLY A C 1
ATOM 1564 O O . GLY A 1 189 ? 0.372 -12.109 3.442 1.00 73.31 189 GLY A O 1
ATOM 1565 N N . GLN A 1 190 ? 1.197 -14.196 3.509 1.00 77.06 190 GLN A N 1
ATOM 1566 C CA . GLN A 1 190 ? 2.278 -13.929 2.561 1.00 77.06 190 GLN A CA 1
ATOM 1567 C C . GLN A 1 190 ? 1.787 -14.120 1.133 1.00 77.06 190 GLN A C 1
ATOM 1569 O O . GLN A 1 190 ? 1.223 -15.167 0.810 1.00 77.06 190 GLN A O 1
ATOM 1574 N N . PHE A 1 191 ? 2.075 -13.147 0.275 1.00 83.06 191 PHE A N 1
ATOM 1575 C CA . PHE A 1 191 ? 1.758 -13.201 -1.147 1.00 83.06 191 PHE A CA 1
ATOM 1576 C C . PHE A 1 191 ? 2.476 -14.363 -1.853 1.00 83.06 191 PHE A C 1
ATOM 1578 O O . PHE A 1 191 ? 3.684 -14.555 -1.691 1.00 83.06 191 PHE A O 1
ATOM 1585 N N . ARG A 1 192 ? 1.732 -15.139 -2.647 1.00 86.50 192 ARG A N 1
ATOM 1586 C CA . ARG A 1 192 ? 2.214 -16.297 -3.425 1.00 86.50 192 ARG A CA 1
ATOM 1587 C C . ARG A 1 192 ? 1.982 -16.163 -4.930 1.00 86.50 192 ARG A C 1
ATOM 1589 O O . ARG A 1 192 ? 2.368 -17.055 -5.676 1.00 86.50 192 ARG A O 1
ATOM 1596 N N . GLY A 1 193 ? 1.372 -15.070 -5.369 1.00 89.75 193 GLY A N 1
ATOM 1597 C CA . GLY A 1 193 ? 0.993 -14.833 -6.757 1.00 89.75 193 GLY A CA 1
ATOM 1598 C C . GLY A 1 193 ? -0.391 -14.206 -6.835 1.00 89.75 193 GLY A C 1
ATOM 1599 O O . GLY A 1 193 ? -1.011 -13.913 -5.814 1.00 89.75 193 GLY A O 1
ATOM 1600 N N . GLY A 1 194 ? -0.888 -14.012 -8.047 1.00 93.81 194 GLY A N 1
ATOM 1601 C CA . GLY A 1 194 ? -2.196 -13.415 -8.253 1.00 93.81 194 GLY A CA 1
ATOM 1602 C C . GLY A 1 194 ? -2.687 -13.582 -9.677 1.00 93.81 194 GLY A C 1
ATOM 1603 O O . GLY A 1 194 ? -2.013 -14.186 -10.512 1.00 93.81 194 GLY A O 1
ATOM 1604 N N . ARG A 1 195 ? -3.874 -13.048 -9.945 1.00 94.75 195 ARG A N 1
ATOM 1605 C CA . ARG A 1 195 ? -4.475 -13.032 -11.283 1.00 94.75 195 ARG A CA 1
ATOM 1606 C C . ARG A 1 195 ? -5.277 -11.762 -11.505 1.00 94.75 195 ARG A C 1
ATOM 1608 O O . ARG A 1 195 ? -5.815 -11.194 -10.556 1.00 94.75 195 ARG A O 1
ATOM 1615 N N . LEU A 1 196 ? -5.405 -11.357 -12.763 1.00 95.44 196 LEU A N 1
ATOM 1616 C CA . LEU A 1 196 ? -6.308 -10.276 -13.139 1.00 95.44 196 LEU A CA 1
ATOM 1617 C C . LEU A 1 196 ? -7.761 -10.689 -12.898 1.00 95.44 196 LEU A C 1
ATOM 1619 O O . LEU A 1 196 ? -8.157 -11.814 -13.205 1.00 95.44 196 LEU A O 1
ATOM 1623 N N . ARG A 1 197 ? -8.542 -9.761 -12.347 1.00 94.75 197 ARG A N 1
ATOM 1624 C CA . ARG A 1 197 ? -9.968 -9.938 -12.054 1.00 94.75 197 ARG A CA 1
ATOM 1625 C C . ARG A 1 197 ? -10.785 -8.738 -12.533 1.00 94.75 197 ARG A C 1
ATOM 1627 O O . ARG A 1 197 ? -11.351 -8.015 -11.714 1.00 94.75 197 ARG A O 1
ATOM 1634 N N . PRO A 1 198 ? -10.821 -8.471 -13.852 1.00 92.56 198 PRO A N 1
ATOM 1635 C CA . PRO A 1 198 ? -11.606 -7.359 -14.388 1.00 92.56 198 PRO A CA 1
ATOM 1636 C C . PRO A 1 198 ? -13.102 -7.508 -14.079 1.00 92.56 198 PRO A C 1
ATOM 1638 O O . PRO A 1 198 ? -13.796 -6.508 -13.959 1.00 92.56 198 PRO A O 1
ATOM 1641 N N . ASP A 1 199 ? -13.572 -8.742 -13.889 1.00 93.38 199 ASP A N 1
ATOM 1642 C CA . ASP A 1 199 ? -14.939 -9.078 -13.498 1.00 93.38 199 ASP A CA 1
ATOM 1643 C C . ASP A 1 199 ? -15.352 -8.491 -12.142 1.00 93.38 199 ASP A C 1
ATOM 1645 O O . ASP A 1 199 ? -16.530 -8.234 -11.934 1.00 93.38 199 ASP A O 1
ATOM 1649 N N . LEU A 1 200 ? -14.403 -8.218 -11.238 1.00 92.69 200 LEU A N 1
ATOM 1650 C CA . LEU A 1 200 ? -14.723 -7.613 -9.944 1.00 92.69 200 LEU A CA 1
ATOM 1651 C C . LEU A 1 200 ? -15.116 -6.136 -10.052 1.00 92.69 200 LEU A C 1
ATOM 1653 O O . LEU A 1 200 ? -15.683 -5.618 -9.100 1.00 92.69 200 LEU A O 1
ATOM 1657 N N . LEU A 1 201 ? -14.828 -5.444 -11.164 1.00 90.56 201 LEU A N 1
ATOM 1658 C CA . LEU A 1 201 ? -15.108 -4.006 -11.300 1.00 90.56 201 LEU A CA 1
ATOM 1659 C C . LEU A 1 201 ? -16.595 -3.676 -11.134 1.00 90.56 201 LEU A C 1
ATOM 1661 O O . LEU A 1 201 ? -16.917 -2.633 -10.560 1.00 90.56 201 LEU A O 1
ATOM 1665 N N . ASP A 1 202 ? -17.466 -4.569 -11.603 1.00 89.88 202 ASP A N 1
ATOM 1666 C CA . ASP A 1 202 ? -18.920 -4.403 -11.554 1.00 89.88 202 ASP A CA 1
ATOM 1667 C C . ASP A 1 202 ? -19.477 -4.537 -10.124 1.00 89.88 202 ASP A C 1
ATOM 1669 O O . ASP A 1 202 ? -20.529 -3.977 -9.815 1.00 89.88 202 ASP A O 1
ATOM 1673 N N . ASP A 1 203 ? -18.745 -5.214 -9.233 1.00 90.25 203 ASP A N 1
ATOM 1674 C CA . ASP A 1 203 ? -19.123 -5.428 -7.830 1.00 90.25 203 ASP A CA 1
ATOM 1675 C C . ASP A 1 203 ? -18.620 -4.312 -6.891 1.00 90.25 203 ASP A C 1
ATOM 1677 O O . ASP A 1 203 ? -18.961 -4.288 -5.703 1.00 90.25 203 ASP A O 1
ATOM 1681 N N . LEU A 1 204 ? -17.786 -3.390 -7.389 1.00 94.31 204 LEU A N 1
ATOM 1682 C CA . LEU A 1 204 ? -17.201 -2.321 -6.579 1.00 94.31 204 LEU A CA 1
ATOM 1683 C C . LEU A 1 204 ? -18.082 -1.070 -6.534 1.00 94.31 204 LEU A C 1
ATOM 1685 O O . LEU A 1 204 ? -18.565 -0.570 -7.550 1.00 94.31 204 LEU A O 1
ATOM 1689 N N . ASP A 1 205 ? -18.181 -0.472 -5.348 1.00 95.75 205 ASP A N 1
ATOM 1690 C CA . ASP A 1 205 ? -18.765 0.853 -5.168 1.00 95.75 205 ASP A CA 1
ATOM 1691 C C . ASP A 1 205 ? -17.796 1.931 -5.678 1.00 95.75 205 ASP A C 1
ATOM 1693 O O . ASP A 1 205 ? -16.877 2.386 -4.987 1.00 95.75 205 ASP A O 1
ATOM 1697 N N . GLN A 1 206 ? -18.039 2.362 -6.913 1.00 93.88 206 GLN A N 1
ATOM 1698 C CA . GLN A 1 206 ? -17.254 3.389 -7.596 1.00 93.88 206 GLN A CA 1
ATOM 1699 C C . GLN A 1 206 ? -17.253 4.733 -6.850 1.00 93.88 206 GLN A C 1
ATOM 1701 O O . GLN A 1 206 ? -16.264 5.464 -6.914 1.00 93.88 206 GLN A O 1
ATOM 1706 N N . ASN A 1 207 ? -18.305 5.059 -6.086 1.00 96.44 207 ASN A N 1
ATOM 1707 C CA . ASN A 1 207 ? -18.344 6.304 -5.315 1.00 96.44 207 ASN A CA 1
ATOM 1708 C C . ASN A 1 207 ? -17.374 6.255 -4.132 1.00 96.44 207 ASN A C 1
ATOM 1710 O O . ASN A 1 207 ? -16.747 7.265 -3.808 1.00 96.44 207 ASN A O 1
ATOM 1714 N N . ILE A 1 208 ? -17.246 5.099 -3.472 1.00 97.19 208 ILE A N 1
ATOM 1715 C CA . ILE A 1 208 ? -16.270 4.915 -2.389 1.00 97.19 208 ILE A CA 1
ATOM 1716 C C . ILE A 1 208 ? -14.851 5.006 -2.949 1.00 97.19 208 ILE A C 1
ATOM 1718 O O . ILE A 1 208 ? -14.030 5.747 -2.404 1.00 97.19 208 ILE A O 1
ATOM 1722 N N . LEU A 1 209 ? -14.577 4.318 -4.060 1.00 96.50 209 LEU A N 1
ATOM 1723 C CA . LEU A 1 209 ? -13.271 4.371 -4.722 1.00 96.50 209 LEU A CA 1
ATOM 1724 C C . LEU A 1 209 ? -12.893 5.795 -5.121 1.00 96.50 209 LEU A C 1
ATOM 1726 O O . LEU A 1 209 ? -11.793 6.247 -4.807 1.00 96.50 209 LEU A O 1
ATOM 1730 N N . GLN A 1 210 ? -13.815 6.524 -5.750 1.00 96.56 210 GLN A N 1
ATOM 1731 C CA . GLN A 1 210 ? -13.569 7.897 -6.176 1.00 96.56 210 GLN A CA 1
ATOM 1732 C C . GLN A 1 210 ? -13.259 8.816 -4.990 1.00 96.56 210 GLN A C 1
ATOM 1734 O O . GLN A 1 210 ? -12.372 9.659 -5.096 1.00 96.56 210 GLN A O 1
ATOM 1739 N N . LYS A 1 211 ? -13.937 8.639 -3.848 1.00 98.31 211 LYS A N 1
ATOM 1740 C CA . LYS A 1 211 ? -13.626 9.388 -2.621 1.00 98.31 211 LYS A CA 1
ATOM 1741 C C . LYS A 1 211 ? -12.222 9.077 -2.108 1.00 98.31 211 LYS A C 1
ATOM 1743 O O . LYS A 1 211 ? -11.491 10.007 -1.798 1.00 98.31 211 LYS A O 1
ATOM 1748 N N . ILE A 1 212 ? -11.829 7.803 -2.046 1.00 98.31 212 ILE A N 1
ATOM 1749 C CA . ILE A 1 212 ? -10.485 7.409 -1.586 1.00 98.31 212 ILE A CA 1
ATOM 1750 C C . ILE A 1 212 ? -9.405 8.007 -2.493 1.00 98.31 212 ILE A C 1
ATOM 1752 O O . ILE A 1 212 ? -8.459 8.626 -2.013 1.00 98.31 212 ILE A O 1
ATOM 1756 N N . VAL A 1 213 ? -9.563 7.845 -3.805 1.00 97.06 213 VAL A N 1
ATOM 1757 C CA . VAL A 1 213 ? -8.640 8.376 -4.814 1.00 97.06 213 VAL A CA 1
ATOM 1758 C C . VAL A 1 213 ? -8.549 9.903 -4.721 1.00 97.06 213 VAL A C 1
ATOM 1760 O O . VAL A 1 213 ? -7.458 10.461 -4.766 1.00 97.06 213 VAL A O 1
ATOM 1763 N N . GLU A 1 214 ? -9.667 10.602 -4.530 1.00 97.50 214 GLU A N 1
ATOM 1764 C CA . GLU A 1 214 ? -9.657 12.056 -4.358 1.00 97.50 214 GLU A CA 1
ATOM 1765 C C . GLU A 1 214 ? -8.887 12.490 -3.102 1.00 97.50 214 GLU A C 1
ATOM 1767 O O . GLU A 1 214 ? -8.109 13.437 -3.172 1.00 97.50 214 GLU A O 1
ATOM 1772 N N . GLU A 1 215 ? -9.023 11.781 -1.977 1.00 98.31 215 GLU A N 1
ATOM 1773 C CA . GLU A 1 215 ? -8.245 12.072 -0.764 1.00 98.31 215 GLU A CA 1
ATOM 1774 C C . GLU A 1 215 ? -6.735 11.950 -1.011 1.00 98.31 215 GLU A C 1
ATOM 1776 O O . GLU A 1 215 ? -5.970 12.822 -0.604 1.00 98.31 215 GLU A O 1
ATOM 1781 N N . TYR A 1 216 ? -6.295 10.925 -1.745 1.00 97.62 216 TYR A N 1
ATOM 1782 C CA . TYR A 1 216 ? -4.888 10.788 -2.132 1.00 97.62 216 TYR A CA 1
ATOM 1783 C C . TYR A 1 216 ? -4.435 11.842 -3.148 1.00 97.62 216 TYR A C 1
ATOM 1785 O O . TYR A 1 216 ? -3.307 12.332 -3.063 1.00 97.62 216 TYR A O 1
ATOM 1793 N N . ARG A 1 217 ? -5.310 12.262 -4.067 1.00 96.62 217 ARG A N 1
ATOM 1794 C CA . ARG A 1 217 ? -5.027 13.376 -4.982 1.00 96.62 217 ARG A CA 1
ATOM 1795 C C . ARG A 1 217 ? -4.793 14.681 -4.231 1.00 96.62 217 ARG A C 1
ATOM 1797 O O . ARG A 1 217 ? -3.878 15.429 -4.565 1.00 96.62 217 ARG A O 1
ATOM 1804 N N . LEU A 1 218 ? -5.589 14.944 -3.193 1.00 96.88 218 LEU A N 1
ATOM 1805 C CA . LEU A 1 218 ? -5.420 16.106 -2.316 1.00 96.88 218 LEU A CA 1
ATOM 1806 C C . LEU A 1 218 ? -4.101 16.059 -1.527 1.00 96.88 218 LEU A C 1
ATOM 1808 O O . LEU A 1 218 ? -3.604 17.107 -1.120 1.00 96.88 218 LEU A O 1
ATOM 1812 N N . LEU A 1 219 ? -3.508 14.873 -1.350 1.00 95.56 219 LEU A N 1
ATOM 1813 C CA . LEU A 1 219 ? -2.163 14.700 -0.792 1.00 95.56 219 LEU A CA 1
ATOM 1814 C C . LEU A 1 219 ? -1.034 14.916 -1.813 1.00 95.56 219 LEU A C 1
ATOM 1816 O O . LEU A 1 219 ? 0.127 14.833 -1.418 1.00 95.56 219 LEU A O 1
ATOM 1820 N N . GLY A 1 220 ? -1.349 15.195 -3.082 1.00 94.62 220 GLY A N 1
ATOM 1821 C CA . GLY A 1 220 ? -0.374 15.513 -4.131 1.00 94.62 220 GLY A CA 1
ATOM 1822 C C . GLY A 1 220 ? -0.089 14.387 -5.128 1.00 94.62 220 GLY A C 1
ATOM 1823 O O . GLY A 1 220 ? 0.694 14.595 -6.052 1.00 94.62 220 GLY A O 1
ATOM 1824 N N . ILE A 1 221 ? -0.729 13.221 -4.994 1.00 94.25 221 ILE A N 1
ATOM 1825 C CA . ILE A 1 221 ? -0.549 12.113 -5.943 1.00 94.25 221 ILE A CA 1
ATOM 1826 C C . ILE A 1 221 ? -1.228 12.449 -7.276 1.00 94.25 221 ILE A C 1
ATOM 1828 O O . ILE A 1 221 ? -2.388 12.864 -7.306 1.00 94.25 221 ILE A O 1
ATOM 1832 N N . THR A 1 222 ? -0.513 12.260 -8.390 1.00 92.06 222 THR A N 1
ATOM 1833 C CA . THR A 1 222 ? -0.989 12.657 -9.733 1.00 92.06 222 THR A CA 1
ATOM 1834 C C . THR A 1 222 ? -0.810 11.604 -10.822 1.00 92.06 222 THR A C 1
ATOM 1836 O O . THR A 1 222 ? -1.322 11.790 -11.925 1.00 92.06 222 THR A O 1
ATOM 1839 N N . ASP A 1 223 ? -0.111 10.508 -10.547 1.00 93.06 223 ASP A N 1
ATOM 1840 C CA . ASP A 1 223 ? 0.225 9.467 -11.514 1.00 93.06 223 ASP A CA 1
ATOM 1841 C C . ASP A 1 223 ? -0.624 8.206 -11.299 1.00 93.06 223 ASP A C 1
ATOM 1843 O O . ASP A 1 223 ? -1.611 8.009 -12.001 1.00 93.06 223 ASP A O 1
ATOM 1847 N N . SER A 1 224 ? -0.305 7.351 -10.330 1.00 93.75 224 SER A N 1
ATOM 1848 C CA . SER A 1 224 ? -1.000 6.090 -10.109 1.00 93.75 224 SER A CA 1
ATOM 1849 C C . SER A 1 224 ? -0.880 5.607 -8.669 1.00 93.75 224 SER A C 1
ATOM 1851 O O . SER A 1 224 ? 0.096 5.861 -7.972 1.00 93.75 224 SER A O 1
ATOM 1853 N N . LEU A 1 225 ? -1.891 4.872 -8.223 1.00 95.56 225 LEU A N 1
ATOM 1854 C CA . LEU A 1 225 ? -1.997 4.386 -6.856 1.00 95.56 225 LEU A CA 1
ATOM 1855 C C . LEU A 1 225 ? -2.580 2.982 -6.868 1.00 95.56 225 LEU A C 1
ATOM 1857 O O . LEU A 1 225 ? -3.584 2.735 -7.536 1.00 95.56 225 LEU A O 1
ATOM 1861 N N . GLN A 1 226 ? -1.978 2.056 -6.128 1.00 95.81 226 GLN A N 1
ATOM 1862 C CA . GLN A 1 226 ? -2.634 0.794 -5.810 1.00 95.81 226 GLN A CA 1
ATOM 1863 C C . GLN A 1 226 ? -3.253 0.864 -4.421 1.00 95.81 226 GLN A C 1
ATOM 1865 O O . GLN A 1 226 ? -2.561 1.182 -3.463 1.00 95.81 226 GLN A O 1
ATOM 1870 N N . LEU A 1 227 ? -4.532 0.529 -4.317 1.00 96.56 227 LEU A N 1
ATOM 1871 C CA . LEU A 1 227 ? -5.239 0.326 -3.061 1.00 96.56 227 LEU A CA 1
ATOM 1872 C C . LEU A 1 227 ? -5.289 -1.169 -2.774 1.00 96.56 227 LEU A C 1
ATOM 1874 O O . LEU A 1 227 ? -5.783 -1.931 -3.603 1.00 96.56 227 LEU A O 1
ATOM 1878 N N . ASP A 1 228 ? -4.812 -1.588 -1.613 1.00 94.94 228 ASP A N 1
ATOM 1879 C CA . ASP A 1 228 ? -4.983 -2.962 -1.165 1.00 94.94 228 ASP A CA 1
ATOM 1880 C C . ASP A 1 228 ? -6.310 -3.088 -0.415 1.00 94.94 228 ASP A C 1
ATOM 1882 O O . ASP A 1 228 ? -6.618 -2.330 0.515 1.00 94.94 228 ASP A O 1
ATOM 1886 N N . CYS A 1 229 ? -7.093 -4.075 -0.833 1.00 95.62 229 CYS A N 1
ATOM 1887 C CA . CYS A 1 229 ? -8.447 -4.332 -0.382 1.00 95.62 229 CYS A CA 1
ATOM 1888 C C . CYS A 1 229 ? -8.598 -5.794 0.055 1.00 95.62 229 CYS A C 1
ATOM 1890 O O . CYS A 1 229 ? -7.846 -6.685 -0.349 1.00 95.62 229 CYS A O 1
ATOM 1892 N N . TYR A 1 230 ? -9.628 -6.063 0.852 1.00 94.81 230 TYR A N 1
ATOM 1893 C CA . TYR A 1 230 ? -10.103 -7.429 1.055 1.00 94.81 230 TYR A CA 1
ATOM 1894 C C . TYR A 1 230 ? -11.619 -7.482 1.174 1.00 94.81 230 TYR A C 1
ATOM 1896 O O . TYR A 1 230 ? -12.276 -6.503 1.526 1.00 94.81 230 TYR A O 1
ATOM 1904 N N . GLN A 1 231 ? -12.173 -8.659 0.918 1.00 95.38 231 GLN A N 1
ATOM 1905 C CA . GLN A 1 231 ? -13.576 -8.972 1.128 1.00 95.38 231 GLN A CA 1
ATOM 1906 C C . GLN A 1 231 ? -13.735 -9.892 2.335 1.00 95.38 231 GLN A C 1
ATOM 1908 O O . GLN A 1 231 ? -12.924 -10.788 2.578 1.00 95.38 231 GLN A O 1
ATOM 1913 N N . THR A 1 232 ? -14.813 -9.677 3.078 1.00 94.69 232 THR A N 1
ATOM 1914 C CA . THR A 1 232 ? -15.297 -10.563 4.138 1.00 94.69 232 THR A CA 1
ATOM 1915 C C . THR A 1 232 ? -16.771 -10.884 3.894 1.00 94.69 232 THR A C 1
ATOM 1917 O O . THR A 1 232 ? -17.405 -10.335 2.992 1.00 94.69 232 THR A O 1
ATOM 1920 N N . GLN A 1 233 ? -17.368 -11.705 4.760 1.00 92.62 233 GLN A N 1
ATOM 1921 C CA . GLN A 1 233 ? -18.821 -11.917 4.765 1.00 92.62 233 GLN A CA 1
ATOM 1922 C C . GLN A 1 233 ? -19.632 -10.637 5.045 1.00 92.62 233 GLN A C 1
ATOM 1924 O O . GLN A 1 233 ? -20.825 -10.604 4.763 1.00 92.62 233 GLN A O 1
ATOM 1929 N N . ARG A 1 234 ? -19.011 -9.592 5.612 1.00 92.00 234 ARG A N 1
ATOM 1930 C CA . ARG A 1 234 ? -19.664 -8.314 5.943 1.00 92.00 234 ARG A CA 1
ATOM 1931 C C . ARG A 1 234 ? -19.559 -7.274 4.825 1.00 92.00 234 ARG A C 1
ATOM 1933 O O . ARG A 1 234 ? -20.182 -6.224 4.935 1.00 92.00 234 ARG A O 1
ATOM 1940 N N . GLY A 1 235 ? -18.778 -7.547 3.780 1.00 93.56 235 GLY A N 1
ATOM 1941 C CA . GLY A 1 235 ? -18.547 -6.630 2.666 1.00 93.56 235 GLY A CA 1
ATOM 1942 C C . GLY A 1 235 ? -17.067 -6.387 2.380 1.00 93.56 235 GLY A C 1
ATOM 1943 O O . GLY A 1 235 ? -16.194 -7.141 2.822 1.00 93.56 235 GLY A O 1
ATOM 1944 N N . ILE A 1 236 ? -16.804 -5.335 1.605 1.00 95.69 236 ILE A N 1
ATOM 1945 C CA . ILE A 1 236 ? -15.473 -4.978 1.107 1.00 95.69 236 ILE A CA 1
ATOM 1946 C C . ILE A 1 236 ? -14.833 -3.920 2.003 1.00 95.69 236 ILE A C 1
ATOM 1948 O O . ILE A 1 236 ? -15.424 -2.883 2.307 1.00 95.69 236 ILE A O 1
ATOM 1952 N N . ARG A 1 237 ? -13.573 -4.159 2.360 1.00 95.69 237 ARG A N 1
ATOM 1953 C CA . ARG A 1 237 ? -12.676 -3.179 2.959 1.00 95.69 237 ARG A CA 1
ATOM 1954 C C . ARG A 1 237 ? -11.848 -2.536 1.849 1.00 95.69 237 ARG A C 1
ATOM 1956 O O . ARG A 1 237 ? -10.854 -3.098 1.404 1.00 95.69 237 ARG A O 1
ATOM 1963 N N . TYR A 1 238 ? -12.293 -1.362 1.403 1.00 96.75 238 TYR A N 1
ATOM 1964 C CA . TYR A 1 238 ? -11.765 -0.670 0.218 1.00 96.75 238 TYR A CA 1
ATOM 1965 C C . TYR A 1 238 ? -10.368 -0.059 0.382 1.00 96.75 238 TYR A C 1
ATOM 1967 O O . TYR A 1 238 ? -9.724 0.257 -0.611 1.00 96.75 238 TYR A O 1
ATOM 1975 N N . LEU A 1 239 ? -9.902 0.135 1.616 1.00 97.00 239 LEU A N 1
ATOM 1976 C CA . LEU A 1 239 ? -8.600 0.738 1.884 1.00 97.00 239 LEU A CA 1
ATOM 1977 C C . LEU A 1 239 ? -7.987 0.121 3.138 1.00 97.00 239 LEU A C 1
ATOM 1979 O O . LEU A 1 239 ? -8.417 0.402 4.257 1.00 97.00 239 LEU A O 1
ATOM 1983 N N . VAL A 1 240 ? -7.003 -0.749 2.934 1.00 92.69 240 VAL A N 1
ATOM 1984 C CA . VAL A 1 240 ? -6.176 -1.332 4.000 1.00 92.69 240 VAL A CA 1
ATOM 1985 C C . VAL A 1 240 ? -4.828 -0.635 4.039 1.00 92.69 240 VAL A C 1
ATOM 1987 O O . VAL A 1 240 ? -4.377 -0.195 5.093 1.00 92.69 240 VAL A O 1
ATOM 1990 N N . GLU A 1 241 ? -4.214 -0.525 2.870 1.00 92.94 241 GLU A N 1
ATOM 1991 C CA . GLU A 1 241 ? -3.018 0.253 2.605 1.00 92.94 241 GLU A CA 1
ATOM 1992 C C . GLU A 1 241 ? -3.080 0.782 1.175 1.00 92.94 241 GLU A C 1
ATOM 1994 O O . GLU A 1 241 ? -3.829 0.254 0.346 1.00 92.94 241 GLU A O 1
ATOM 1999 N N . ALA A 1 242 ? -2.294 1.811 0.889 1.00 94.81 242 ALA A N 1
ATOM 2000 C CA . ALA A 1 242 ? -2.058 2.253 -0.469 1.00 94.81 242 ALA A CA 1
ATOM 2001 C C . ALA A 1 242 ? -0.567 2.201 -0.793 1.00 94.81 242 ALA A C 1
ATOM 2003 O O . ALA A 1 242 ? 0.283 2.459 0.056 1.00 94.81 242 ALA A O 1
ATOM 2004 N N . ASN A 1 243 ? -0.273 1.865 -2.041 1.00 92.62 243 ASN A N 1
ATOM 2005 C CA . ASN A 1 243 ? 1.064 1.715 -2.579 1.00 92.62 243 ASN A CA 1
ATOM 2006 C C . ASN A 1 243 ? 1.212 2.665 -3.778 1.00 92.62 243 ASN A C 1
ATOM 2008 O O . ASN A 1 243 ? 0.666 2.416 -4.859 1.00 92.62 243 ASN A O 1
ATOM 2012 N N . HIS A 1 244 ? 1.955 3.753 -3.587 1.00 93.12 244 HIS A N 1
ATOM 2013 C CA . HIS A 1 244 ? 2.318 4.736 -4.612 1.00 93.12 244 HIS A CA 1
ATOM 2014 C C . HIS A 1 244 ? 3.655 4.347 -5.265 1.00 93.12 244 HIS A C 1
ATOM 2016 O O . HIS A 1 244 ? 4.674 5.022 -5.214 1.00 93.12 244 HIS A O 1
ATOM 2022 N N . ARG A 1 245 ? 3.683 3.137 -5.809 1.00 88.06 245 ARG A N 1
ATOM 2023 C CA . ARG A 1 245 ? 4.883 2.502 -6.366 1.00 88.06 245 ARG A CA 1
ATOM 2024 C C . ARG A 1 245 ? 4.477 1.343 -7.253 1.00 88.06 245 ARG A C 1
ATOM 2026 O O . ARG A 1 245 ? 3.311 0.946 -7.249 1.00 88.06 245 ARG A O 1
ATOM 2033 N N . LYS A 1 246 ? 5.429 0.772 -7.981 1.00 87.50 246 LYS A N 1
ATOM 2034 C CA . LYS A 1 246 ? 5.248 -0.524 -8.637 1.00 87.50 246 LYS A CA 1
ATOM 2035 C C . LYS A 1 246 ? 4.963 -1.594 -7.584 1.00 87.50 246 LYS A C 1
ATOM 2037 O O . LYS A 1 246 ? 5.546 -1.579 -6.498 1.00 87.50 246 LYS A O 1
ATOM 2042 N N . THR A 1 247 ? 4.088 -2.534 -7.905 1.00 87.44 247 THR A N 1
ATOM 2043 C CA . THR A 1 247 ? 3.775 -3.686 -7.053 1.00 87.44 247 THR A CA 1
ATOM 2044 C C . THR A 1 247 ? 3.968 -4.983 -7.832 1.00 87.44 247 THR A C 1
ATOM 2046 O O . THR A 1 247 ? 4.143 -4.981 -9.050 1.00 87.44 247 THR A O 1
ATOM 2049 N N . MET A 1 248 ? 3.889 -6.127 -7.145 1.00 85.56 248 MET A N 1
ATOM 2050 C CA . MET A 1 248 ? 3.874 -7.425 -7.833 1.00 85.56 248 MET A CA 1
ATOM 2051 C C . MET A 1 248 ? 2.718 -7.558 -8.829 1.00 85.56 248 MET A C 1
ATOM 2053 O O . MET A 1 248 ? 2.823 -8.303 -9.803 1.00 85.56 248 MET A O 1
ATOM 2057 N N . GLY A 1 249 ? 1.636 -6.812 -8.609 1.00 86.44 249 GLY A N 1
ATOM 2058 C CA . GLY A 1 249 ? 0.507 -6.773 -9.516 1.00 86.44 249 GLY A CA 1
ATOM 2059 C C . GLY A 1 249 ? 0.856 -6.187 -10.885 1.00 86.44 249 GLY A C 1
ATOM 2060 O O . GLY A 1 249 ? 0.374 -6.678 -11.905 1.00 86.44 249 GLY A O 1
ATOM 2061 N N . ASP A 1 250 ? 1.745 -5.195 -10.941 1.00 85.75 250 ASP A N 1
ATOM 2062 C CA . ASP A 1 250 ? 2.162 -4.616 -12.218 1.00 85.75 250 ASP A CA 1
ATOM 2063 C C . ASP A 1 250 ? 2.866 -5.649 -13.098 1.00 85.75 250 ASP A C 1
ATOM 2065 O O . ASP A 1 250 ? 2.649 -5.660 -14.301 1.00 85.75 250 ASP A O 1
ATOM 2069 N N . PHE A 1 251 ? 3.613 -6.584 -12.510 1.00 84.38 251 PHE A N 1
ATOM 2070 C CA . PHE A 1 251 ? 4.272 -7.657 -13.257 1.00 84.38 251 PHE A CA 1
ATOM 2071 C C . PHE A 1 251 ? 3.317 -8.760 -13.705 1.00 84.38 251 PHE A C 1
ATOM 2073 O O . PHE A 1 251 ? 3.479 -9.298 -14.795 1.00 84.38 251 PHE A O 1
ATOM 2080 N N . ILE A 1 252 ? 2.287 -9.064 -12.910 1.00 85.56 252 ILE A N 1
ATOM 2081 C CA . ILE A 1 252 ? 1.244 -10.032 -13.292 1.00 85.56 252 ILE A CA 1
ATOM 2082 C C . ILE A 1 252 ? 0.494 -9.583 -14.548 1.00 85.56 252 ILE A C 1
ATOM 2084 O O . ILE A 1 252 ? 0.057 -10.426 -15.318 1.00 85.56 252 ILE A O 1
ATOM 2088 N N . LYS A 1 253 ? 0.379 -8.275 -14.799 1.00 79.88 253 LYS A N 1
ATOM 2089 C CA . LYS A 1 253 ? -0.239 -7.757 -16.030 1.00 79.88 253 LYS A CA 1
ATOM 2090 C C . LYS A 1 253 ? 0.560 -8.051 -17.301 1.00 79.88 253 LYS A C 1
ATOM 2092 O O . LYS A 1 253 ? -0.022 -8.009 -18.380 1.00 79.88 253 LYS A O 1
ATOM 2097 N N . TYR A 1 254 ? 1.869 -8.273 -17.183 1.00 72.69 254 TYR A N 1
ATOM 2098 C CA . TYR A 1 254 ? 2.768 -8.488 -18.322 1.00 72.69 254 TYR A CA 1
ATOM 2099 C C . TYR A 1 254 ? 3.056 -9.970 -18.603 1.00 72.69 254 TYR A C 1
ATOM 2101 O O . TYR A 1 254 ? 3.749 -10.262 -19.578 1.00 72.69 254 TYR A O 1
ATOM 2109 N N . MET A 1 255 ? 2.563 -10.880 -17.757 1.00 66.62 255 MET A N 1
ATOM 2110 C CA . MET A 1 255 ? 2.671 -12.335 -17.928 1.00 66.62 255 MET A CA 1
ATOM 2111 C C . MET A 1 255 ? 1.423 -12.896 -18.604 1.00 66.62 255 MET A C 1
ATOM 2113 O O . MET A 1 255 ? 1.595 -13.781 -19.470 1.00 66.62 255 MET A O 1
#

Radius of gyration: 19.28 Å; chains: 1; bounding box: 49×35×53 Å

Foldseek 3Di:
DAEAEQPPCLLVLLDDPPPDDPVPVVVVVSVVCVVVCLQPNDAPYEYADPDDDDPVVSVVSCVVSVGNYHYDYHDPPHAYPWFDHSDVLLSLQFWLVNLVVLCVVVVLADPLKDWDFDPVSCVVRDDQQKWKAHRGDDQLPPIDNDPPDDDDDGIIIGGHADFPWKKKWKAFQVVRDIWIWTFDADPSSGTDDIATDPVCVVVDDVVSVVSSVVSSVVSVDRGMKMAIKTAHPVGISRHSGMNNTHDSVVVNVVD

Secondary structure (DSSP, 8-state):
-PEEE--THHHHHHS-TTS---HHHHHHHHHTTHHHHHHHSPTT-EEE-S----HHHHHHHHHHH-S--EEES--TTPEESSBS-SSHHHHHHT-HHHHHHHHHHTT-SPTT-EEE-SHHHHHHH--TTEEEE-SS--TT-S-BSS--S--PSSEEEEE---EEEEEEEEEETTT--EEEEEEEE-TTS-EEEEEE-GGGGGGS-HHHHHHHHHHHHHTT--SEEEEEEEEETTEEEEEEEEE-B--HHHHHTT-

pLDDT: mean 85.42, std 12.15, range [45.16, 98.44]